Protein AF-A0A6C1E166-F1 (afdb_monomer)

Organism: Saccharomyces pastorianus (NCBI:txid27292)

Mean predicted aligned error: 16.51 Å

Solvent-accessible surface area (backbone atoms only — not comparable to full-atom values): 22151 Å² total; per-residue (Å²): 142,79,85,88,79,88,78,87,80,82,79,77,56,64,44,65,47,78,54,89,97,43,74,30,68,56,82,53,66,67,38,24,44,28,39,48,62,16,67,71,52,78,63,87,50,76,66,45,42,53,54,25,44,56,28,36,48,52,19,44,57,50,47,54,52,49,48,70,71,56,73,77,55,92,75,79,73,97,82,53,94,54,52,68,59,34,52,51,51,50,51,40,50,49,51,46,52,45,40,53,48,50,42,52,47,42,52,52,51,45,52,52,52,48,58,47,59,74,70,54,92,64,57,69,70,59,52,51,53,52,48,54,55,47,50,53,40,44,53,51,42,42,48,43,51,50,59,49,45,70,33,83,81,37,63,79,33,66,68,59,44,52,52,50,50,51,46,42,50,48,50,53,43,45,48,43,57,70,42,52,22,51,53,30,45,75,70,72,38,35,71,62,20,37,51,47,25,56,53,41,48,51,55,50,51,53,55,54,71,72,47,92,71,77,88,74,72,89,53,59,68,90,79,45,42,70,67,56,53,53,51,47,53,52,47,35,54,52,49,34,52,51,37,53,53,49,46,54,50,50,50,61,63,64,68,59,71,72,51,97,76,57,74,27,46,60,67,30,58,83,67,77,67,79,53,82,86,53,76,37,90,92,32,47,62,78,92,58,96,75,89,69,93,71,80,76,77,80,86,76,76,72,66,67,62,81,68,66,73,76,84,71,79,78,78,77,87,81,89,84,84,83,90,85,85,86,82,87,88,87,88,78,90,84,90,84,89,81,92,85,91,86,90,85,88,82,90,85,82,86,91,89,79,91,74,134

Structure (mmCIF, N/CA/C/O backbone):
data_AF-A0A6C1E166-F1
#
_entry.id   AF-A0A6C1E166-F1
#
loop_
_atom_site.group_PDB
_atom_site.id
_atom_site.type_symbol
_atom_site.label_atom_id
_atom_site.label_alt_id
_atom_site.label_comp_id
_atom_site.label_asym_id
_atom_site.label_entity_id
_atom_site.label_seq_id
_atom_site.pdbx_PDB_ins_code
_atom_site.Cartn_x
_atom_site.Cartn_y
_atom_site.Cartn_z
_atom_site.occupancy
_atom_site.B_iso_or_equiv
_atom_site.auth_seq_id
_atom_site.auth_comp_id
_atom_site.auth_asym_id
_atom_site.auth_atom_id
_atom_site.pdbx_PDB_model_num
ATOM 1 N N . MET A 1 1 ? 47.953 27.233 -5.732 1.00 38.53 1 MET A N 1
ATOM 2 C CA . MET A 1 1 ? 47.746 27.670 -7.131 1.00 38.53 1 MET A CA 1
ATOM 3 C C . MET A 1 1 ? 48.398 26.675 -8.081 1.00 38.53 1 MET A C 1
ATOM 5 O O . MET A 1 1 ? 49.606 26.720 -8.259 1.00 38.53 1 MET A O 1
ATOM 9 N N . LYS A 1 2 ? 47.616 25.771 -8.674 1.00 27.42 2 LYS A N 1
ATOM 10 C CA . LYS A 1 2 ? 47.948 25.085 -9.930 1.00 27.42 2 LYS A CA 1
ATOM 11 C C . LYS A 1 2 ? 46.623 24.770 -10.629 1.00 27.42 2 LYS A C 1
ATOM 13 O O . LYS A 1 2 ? 45.646 24.440 -9.968 1.00 27.42 2 LYS A O 1
ATOM 18 N N . LYS A 1 3 ? 46.599 25.080 -11.921 1.00 26.50 3 LYS A N 1
ATOM 19 C CA . LYS A 1 3 ? 45.432 25.383 -12.753 1.00 26.50 3 LYS A CA 1
ATOM 20 C C . LYS A 1 3 ? 44.482 24.191 -12.903 1.00 26.50 3 LYS A C 1
ATOM 22 O O . LYS A 1 3 ? 44.919 23.099 -13.244 1.00 26.50 3 LYS A O 1
ATOM 27 N N . ILE A 1 4 ? 43.193 24.460 -12.706 1.00 33.41 4 ILE A N 1
ATOM 28 C CA . ILE A 1 4 ? 42.088 23.666 -13.242 1.00 33.41 4 ILE A CA 1
ATOM 29 C C . ILE A 1 4 ? 41.954 24.080 -14.706 1.00 33.41 4 ILE A C 1
ATOM 31 O O . ILE A 1 4 ? 41.722 25.253 -14.995 1.00 33.41 4 ILE A O 1
ATOM 35 N N . THR A 1 5 ? 42.131 23.124 -15.609 1.00 28.27 5 THR A N 1
ATOM 36 C CA . THR A 1 5 ? 41.775 23.268 -17.021 1.00 28.27 5 THR A CA 1
ATOM 37 C C . THR A 1 5 ? 40.701 22.229 -17.282 1.00 28.27 5 THR A C 1
ATOM 39 O O . THR A 1 5 ? 40.968 21.034 -17.317 1.00 28.27 5 THR A O 1
ATOM 42 N N . THR A 1 6 ? 39.469 22.711 -17.362 1.00 37.19 6 THR A N 1
ATOM 43 C CA . THR A 1 6 ? 38.297 22.027 -17.904 1.00 37.19 6 THR A CA 1
ATOM 44 C C . THR A 1 6 ? 38.502 21.752 -19.386 1.00 37.19 6 THR A C 1
ATOM 46 O O . THR A 1 6 ? 38.810 22.698 -20.110 1.00 37.19 6 THR A O 1
ATOM 49 N N . SER A 1 7 ? 38.275 20.521 -19.848 1.00 28.59 7 SER A N 1
ATOM 50 C CA . SER A 1 7 ? 37.896 20.207 -21.237 1.00 28.59 7 SER A CA 1
ATOM 51 C C . SER A 1 7 ? 37.336 18.779 -21.314 1.00 28.59 7 SER A C 1
ATOM 53 O O . SER A 1 7 ? 38.094 17.821 -21.243 1.00 28.59 7 SER A O 1
ATOM 55 N N . THR A 1 8 ? 36.004 18.699 -21.415 1.00 33.84 8 THR A N 1
ATOM 56 C CA . THR A 1 8 ? 35.227 17.742 -22.234 1.00 33.84 8 THR A CA 1
ATOM 57 C C . THR A 1 8 ? 35.686 16.281 -22.271 1.00 33.84 8 THR A C 1
ATOM 59 O O . THR A 1 8 ? 36.444 15.886 -23.151 1.00 33.84 8 THR A O 1
ATOM 62 N N . GLU A 1 9 ? 35.122 15.460 -21.381 1.00 35.41 9 GLU A N 1
ATOM 63 C CA . GLU A 1 9 ? 34.958 14.025 -21.628 1.00 35.41 9 GLU A CA 1
ATOM 64 C C . GLU A 1 9 ? 33.555 13.787 -22.198 1.00 35.41 9 GLU A C 1
ATOM 66 O O . GLU A 1 9 ? 32.548 14.001 -21.518 1.00 35.41 9 GLU A O 1
ATOM 71 N N . ASP A 1 10 ? 33.506 13.372 -23.463 1.00 37.81 10 ASP A N 1
ATOM 72 C CA . ASP A 1 10 ? 32.325 12.794 -24.097 1.00 37.81 10 ASP A CA 1
ATOM 73 C C . ASP A 1 10 ? 31.895 11.552 -23.305 1.00 37.81 10 ASP A C 1
ATOM 75 O O . ASP A 1 10 ? 32.577 10.522 -23.298 1.00 37.81 10 ASP A O 1
ATOM 79 N N . GLN A 1 11 ? 30.757 11.649 -22.618 1.00 42.06 11 GLN A N 1
ATOM 80 C CA . GLN A 1 11 ? 30.095 10.502 -22.004 1.00 42.06 11 GLN A CA 1
ATOM 81 C C . GLN A 1 11 ? 29.678 9.547 -23.129 1.00 42.06 11 GLN A C 1
ATOM 83 O O . GLN A 1 11 ? 28.786 9.848 -23.922 1.00 42.06 11 GLN A O 1
ATOM 88 N N . LYS A 1 12 ? 30.382 8.417 -23.253 1.00 45.66 12 LYS A N 1
ATOM 89 C CA . LYS A 1 12 ? 30.034 7.354 -24.199 1.00 45.66 12 LYS A CA 1
ATOM 90 C C . LYS A 1 12 ? 28.674 6.779 -23.816 1.00 45.66 12 LYS A C 1
ATOM 92 O O . LYS A 1 12 ? 28.592 5.986 -22.881 1.00 45.66 12 LYS A O 1
ATOM 97 N N . ALA A 1 13 ? 27.655 7.131 -24.595 1.00 56.34 13 ALA A N 1
ATOM 98 C CA . ALA A 1 13 ? 26.325 6.559 -24.475 1.00 56.34 13 ALA A CA 1
ATOM 99 C C . ALA A 1 13 ? 26.384 5.027 -24.495 1.00 56.34 13 ALA A C 1
ATOM 101 O O . ALA A 1 13 ? 27.046 4.415 -25.343 1.00 56.34 13 ALA A O 1
ATOM 102 N N . THR A 1 14 ? 25.711 4.403 -23.526 1.00 62.00 14 THR A N 1
ATOM 103 C CA . THR A 1 14 ? 25.697 2.944 -23.397 1.00 62.00 14 THR A CA 1
ATOM 104 C C . THR A 1 14 ? 24.934 2.358 -24.581 1.00 62.00 14 THR A C 1
ATOM 106 O O . THR A 1 14 ? 23.723 2.509 -24.696 1.00 62.00 14 THR A O 1
ATOM 109 N N . THR A 1 15 ? 25.659 1.699 -25.480 1.00 73.94 15 THR A N 1
ATOM 110 C CA . THR A 1 15 ? 25.115 1.125 -26.720 1.00 73.94 15 THR A CA 1
ATOM 111 C C . THR A 1 15 ? 24.563 -0.281 -26.535 1.00 73.94 15 THR A C 1
ATOM 113 O O . THR A 1 15 ? 23.876 -0.764 -27.422 1.00 73.94 15 THR A O 1
ATOM 116 N N . ASN A 1 16 ? 24.815 -0.936 -25.399 1.00 80.75 16 ASN A N 1
ATOM 117 C CA . ASN A 1 16 ? 24.315 -2.279 -25.108 1.00 80.75 16 ASN A CA 1
ATOM 118 C C . ASN A 1 16 ? 23.440 -2.253 -23.854 1.00 80.75 16 ASN A C 1
ATOM 120 O O . ASN A 1 16 ? 23.899 -1.848 -22.787 1.00 80.75 16 ASN A O 1
ATOM 124 N N . ILE A 1 17 ? 22.204 -2.723 -23.972 1.00 84.25 17 ILE A N 1
ATOM 125 C CA . ILE A 1 17 ? 21.295 -2.928 -22.849 1.00 84.25 17 ILE A CA 1
ATOM 126 C C . ILE A 1 17 ? 21.241 -4.409 -22.490 1.00 84.25 17 ILE A C 1
ATOM 128 O O . ILE A 1 17 ? 21.263 -5.283 -23.358 1.00 84.25 17 ILE A O 1
ATOM 132 N N . ASN A 1 18 ? 21.142 -4.676 -21.195 1.00 82.25 18 ASN A N 1
ATOM 133 C CA . ASN A 1 18 ? 20.811 -5.990 -20.674 1.00 82.25 18 ASN A CA 1
ATOM 134 C C . ASN A 1 18 ? 19.392 -5.920 -20.096 1.00 82.25 18 ASN A C 1
ATOM 136 O O . ASN A 1 18 ? 19.110 -5.109 -19.208 1.00 82.25 18 ASN A O 1
ATOM 140 N N . TRP A 1 19 ? 18.496 -6.737 -20.641 1.00 82.00 19 TRP A N 1
ATOM 141 C CA . TRP A 1 19 ? 17.116 -6.872 -20.204 1.00 82.00 19 TRP A CA 1
ATOM 142 C C . TRP A 1 19 ? 16.842 -8.336 -19.870 1.00 82.00 19 TRP A C 1
ATOM 144 O O . TRP A 1 19 ? 16.586 -9.149 -20.756 1.00 82.00 19 TRP A O 1
ATOM 154 N N . ARG A 1 20 ? 16.891 -8.673 -18.575 1.00 80.31 20 ARG A N 1
ATOM 155 C CA . ARG A 1 20 ? 16.744 -10.056 -18.086 1.00 80.31 20 ARG A CA 1
ATOM 156 C C . ARG A 1 20 ? 17.774 -10.972 -18.769 1.00 80.31 20 ARG A C 1
ATOM 158 O O . ARG A 1 20 ? 18.971 -10.736 -18.646 1.00 80.31 20 ARG A O 1
ATOM 165 N N . SER A 1 21 ? 17.324 -11.996 -19.490 1.00 78.44 21 SER A N 1
ATOM 166 C CA . SER A 1 21 ? 18.188 -12.933 -20.219 1.00 78.44 21 SER A CA 1
ATOM 167 C C . SER A 1 21 ? 18.583 -12.441 -21.616 1.00 78.44 21 SER A C 1
ATOM 169 O O . SER A 1 21 ? 19.307 -13.139 -22.322 1.00 78.44 21 SER A O 1
ATOM 171 N N . PHE A 1 22 ? 18.121 -11.257 -22.026 1.00 81.25 22 PHE A N 1
ATOM 172 C CA . PHE A 1 22 ? 18.337 -10.714 -23.362 1.00 81.25 22 PHE A CA 1
ATOM 173 C C . PHE A 1 22 ? 19.361 -9.581 -23.347 1.00 81.25 22 PHE A C 1
ATOM 175 O O . PHE A 1 22 ? 19.367 -8.725 -22.461 1.00 81.25 22 PHE A O 1
ATOM 182 N N . ASN A 1 23 ? 20.210 -9.550 -24.372 1.00 82.56 23 ASN A N 1
ATOM 183 C CA . ASN A 1 23 ? 21.101 -8.430 -24.644 1.00 82.56 23 ASN A CA 1
ATOM 184 C C . ASN A 1 23 ? 20.662 -7.786 -25.952 1.00 82.56 23 ASN A C 1
ATOM 186 O O . ASN A 1 23 ? 20.463 -8.491 -26.939 1.00 82.56 23 ASN A O 1
ATOM 190 N N . ALA A 1 24 ? 20.536 -6.465 -25.958 1.00 83.94 24 ALA A N 1
ATOM 191 C CA . ALA A 1 24 ? 20.184 -5.723 -27.156 1.00 83.94 24 ALA A CA 1
ATOM 192 C C . ALA A 1 24 ? 21.132 -4.544 -27.361 1.00 83.94 24 ALA A C 1
ATOM 194 O O . ALA A 1 24 ? 21.612 -3.930 -26.407 1.00 83.94 24 ALA A O 1
ATOM 195 N N . LYS A 1 25 ? 21.423 -4.240 -28.622 1.00 84.62 25 LYS A N 1
ATOM 196 C CA . LYS A 1 25 ? 22.297 -3.144 -29.022 1.00 84.62 25 LYS A CA 1
ATOM 197 C C . LYS A 1 25 ? 21.457 -2.001 -29.571 1.00 84.62 25 LYS A C 1
ATOM 199 O O . LYS A 1 25 ? 20.736 -2.168 -30.551 1.00 84.62 25 LYS A O 1
ATOM 204 N N . ILE A 1 26 ? 21.575 -0.835 -28.950 1.00 82.06 26 ILE A N 1
ATOM 205 C CA . ILE A 1 26 ? 20.943 0.395 -29.412 1.00 82.06 26 ILE A CA 1
ATOM 206 C C . ILE A 1 26 ? 21.733 0.912 -30.615 1.00 82.06 26 ILE A C 1
ATOM 208 O O . ILE A 1 26 ? 22.932 1.185 -30.513 1.00 82.06 26 ILE A O 1
ATOM 212 N N . ILE A 1 27 ? 21.050 1.018 -31.753 1.00 78.62 27 ILE A N 1
ATOM 213 C CA . ILE A 1 27 ? 21.625 1.493 -33.017 1.00 78.62 27 ILE A CA 1
ATOM 214 C C . ILE A 1 27 ? 21.568 3.027 -33.082 1.00 78.62 27 ILE A C 1
ATOM 216 O O . ILE A 1 27 ? 22.541 3.659 -33.489 1.00 78.62 27 ILE A O 1
ATOM 220 N N . ASP A 1 28 ? 20.464 3.632 -32.630 1.00 82.75 28 ASP A N 1
ATOM 221 C CA . ASP A 1 28 ? 20.285 5.087 -32.627 1.00 82.75 28 ASP A CA 1
ATOM 222 C C . ASP A 1 28 ? 21.009 5.753 -31.438 1.00 82.75 28 ASP A C 1
ATOM 224 O O . ASP A 1 28 ? 20.703 5.517 -30.263 1.00 82.75 28 ASP A O 1
ATOM 228 N N . ALA A 1 29 ? 21.963 6.634 -31.749 1.00 83.81 29 ALA A N 1
ATOM 229 C CA . ALA A 1 29 ? 22.728 7.393 -30.764 1.00 83.81 29 ALA A CA 1
ATOM 230 C C . ALA A 1 29 ? 21.852 8.345 -29.928 1.00 83.81 29 ALA A C 1
ATOM 232 O O . ALA A 1 29 ? 22.144 8.559 -28.750 1.00 83.81 29 ALA A O 1
ATOM 233 N N . GLU A 1 30 ? 20.768 8.887 -30.495 1.00 85.56 30 GLU A N 1
ATOM 234 C CA . GLU A 1 30 ? 19.850 9.777 -29.771 1.00 85.56 30 GLU A CA 1
ATOM 235 C C . GLU A 1 30 ? 19.034 9.003 -28.727 1.00 85.56 30 GLU A C 1
ATOM 237 O O . GLU A 1 30 ? 18.867 9.471 -27.597 1.00 85.56 30 GLU A O 1
ATOM 242 N N . VAL A 1 31 ? 18.590 7.784 -29.063 1.00 86.75 31 VAL A N 1
ATOM 243 C CA . VAL A 1 31 ? 17.904 6.883 -28.119 1.00 86.75 31 VAL A CA 1
ATOM 244 C C . VAL A 1 31 ? 18.836 6.532 -26.962 1.00 86.75 31 VAL A C 1
ATOM 246 O O . VAL A 1 31 ? 18.443 6.655 -25.800 1.00 86.75 31 VAL A O 1
ATOM 249 N N . ALA A 1 32 ? 20.089 6.170 -27.260 1.00 87.50 32 ALA A N 1
ATOM 250 C CA . ALA A 1 32 ? 21.087 5.861 -26.238 1.00 87.50 32 ALA A CA 1
ATOM 251 C C . ALA A 1 32 ? 21.355 7.068 -25.317 1.00 87.50 32 ALA A C 1
ATOM 253 O O . ALA A 1 32 ? 21.412 6.917 -24.095 1.00 87.50 32 ALA A O 1
ATOM 254 N N . GLN A 1 33 ? 21.445 8.276 -25.884 1.00 88.88 33 GLN A N 1
ATOM 255 C CA . GLN A 1 33 ? 21.668 9.506 -25.125 1.00 88.88 33 GLN A CA 1
ATOM 256 C C . GLN A 1 33 ? 20.487 9.846 -24.201 1.00 88.88 33 GLN A C 1
ATOM 258 O O . GLN A 1 33 ? 20.691 10.149 -23.022 1.00 88.88 33 GLN A O 1
ATOM 263 N N . PHE A 1 34 ? 19.245 9.819 -24.702 1.00 90.25 34 PHE A N 1
ATOM 264 C CA . PHE A 1 34 ? 18.071 10.116 -23.873 1.00 90.25 34 PHE A CA 1
ATOM 265 C C . PHE A 1 34 ? 17.861 9.071 -22.777 1.00 90.25 34 PHE A C 1
ATOM 267 O O . PHE A 1 34 ? 17.507 9.433 -21.650 1.00 90.25 34 PHE A O 1
ATOM 274 N N . LEU A 1 35 ? 18.133 7.800 -23.081 1.00 89.06 35 LEU A N 1
ATOM 275 C CA . LEU A 1 35 ? 18.054 6.712 -22.118 1.00 89.06 35 LEU A CA 1
ATOM 276 C C . LEU A 1 35 ? 19.076 6.891 -20.988 1.00 89.06 35 LEU A C 1
ATOM 278 O O . LEU A 1 35 ? 18.696 6.861 -19.821 1.00 89.06 35 LEU A O 1
ATOM 282 N N . GLU A 1 36 ? 20.342 7.169 -21.300 1.00 89.00 36 GLU A N 1
ATOM 283 C CA . GLU A 1 36 ? 21.378 7.411 -20.287 1.00 89.00 36 GLU A CA 1
ATOM 284 C C . GLU A 1 36 ? 21.072 8.650 -19.427 1.00 89.00 36 GLU A C 1
ATOM 286 O O . GLU A 1 36 ? 21.161 8.609 -18.194 1.00 89.00 36 GLU A O 1
ATOM 291 N N . GLN A 1 37 ? 20.623 9.744 -20.052 1.00 89.75 37 GLN A N 1
ATOM 292 C CA . GLN A 1 37 ? 20.187 10.944 -19.329 1.00 89.75 37 GLN A CA 1
ATOM 293 C C . GLN A 1 37 ? 19.007 10.660 -18.392 1.00 89.75 37 GLN A C 1
ATOM 295 O O . GLN A 1 37 ? 18.926 11.246 -17.316 1.00 89.75 37 GLN A O 1
ATOM 300 N N . GLY A 1 38 ? 18.080 9.782 -18.780 1.00 87.75 38 GLY A N 1
ATOM 301 C CA . GLY A 1 38 ? 16.973 9.367 -17.921 1.00 87.75 38 GLY A CA 1
ATOM 302 C C . GLY A 1 38 ? 17.432 8.471 -16.768 1.00 87.75 38 GLY A C 1
ATOM 303 O O . GLY A 1 38 ? 17.059 8.696 -15.616 1.00 87.75 38 GLY A O 1
ATOM 304 N N . LEU A 1 39 ? 18.260 7.467 -17.060 1.00 88.31 39 LEU A N 1
ATOM 305 C CA . LEU A 1 39 ? 18.701 6.467 -16.086 1.00 88.31 39 LEU A CA 1
ATOM 306 C C . LEU A 1 39 ? 19.649 7.036 -15.023 1.00 88.31 39 LEU A C 1
ATOM 308 O O . LEU A 1 39 ? 19.555 6.625 -13.865 1.00 88.31 39 LEU A O 1
ATOM 312 N N . SER A 1 40 ? 20.489 8.008 -15.392 1.00 89.31 40 SER A N 1
ATOM 313 C CA . SER A 1 40 ? 21.405 8.712 -14.479 1.00 89.31 40 SER A CA 1
ATOM 314 C C . SER A 1 40 ? 20.693 9.571 -13.427 1.00 89.31 40 SER A C 1
ATOM 316 O O . SER A 1 40 ? 21.251 9.857 -12.365 1.00 89.31 40 SER A O 1
ATOM 318 N N . ILE A 1 41 ? 19.439 9.964 -13.671 1.00 88.75 41 ILE A N 1
ATOM 319 C CA . ILE A 1 41 ? 18.629 10.677 -12.683 1.00 88.75 41 ILE A CA 1
ATOM 320 C C . ILE A 1 41 ? 18.110 9.661 -11.667 1.00 88.75 41 ILE A C 1
ATOM 322 O O . ILE A 1 41 ? 17.158 8.936 -11.945 1.00 88.75 41 ILE A O 1
ATOM 326 N N . HIS A 1 42 ? 18.679 9.631 -10.464 1.00 85.62 42 HIS A N 1
ATOM 327 C CA . HIS A 1 42 ? 18.149 8.852 -9.340 1.00 85.62 42 HIS A CA 1
ATOM 328 C C . HIS A 1 42 ? 17.142 9.696 -8.544 1.00 85.62 42 HIS A C 1
ATOM 330 O O . HIS A 1 42 ? 17.554 10.590 -7.797 1.00 85.62 42 HIS A O 1
ATOM 336 N N . PRO A 1 43 ? 15.821 9.482 -8.705 1.00 83.69 43 PRO A N 1
ATOM 337 C CA . PRO A 1 43 ? 14.837 10.397 -8.151 1.00 83.69 43 PRO A CA 1
ATOM 338 C C . PRO A 1 43 ? 14.705 10.223 -6.637 1.00 83.69 43 PRO A C 1
ATOM 340 O O . PRO A 1 43 ? 14.482 9.127 -6.134 1.00 83.69 43 PRO A O 1
ATOM 343 N N . THR A 1 44 ? 14.792 11.336 -5.920 1.00 82.12 44 THR A N 1
ATOM 344 C CA . THR A 1 44 ? 14.453 11.464 -4.491 1.00 82.12 44 THR A CA 1
ATOM 345 C C . THR A 1 44 ? 13.318 12.467 -4.270 1.00 82.12 44 THR A C 1
ATOM 347 O O . THR A 1 44 ? 12.644 12.443 -3.243 1.00 82.12 44 THR A O 1
ATOM 350 N N . GLN A 1 45 ? 13.083 13.347 -5.250 1.00 85.94 45 GLN A N 1
ATOM 351 C CA . GLN A 1 45 ? 12.037 14.366 -5.250 1.00 85.94 45 GLN A CA 1
ATOM 352 C C . GLN A 1 45 ? 11.060 14.169 -6.416 1.00 85.94 45 GLN A C 1
ATOM 354 O O . GLN A 1 45 ? 11.420 13.671 -7.482 1.00 85.94 45 GLN A O 1
ATOM 359 N N . ILE A 1 46 ? 9.825 14.653 -6.249 1.00 86.31 46 ILE A N 1
ATOM 360 C CA . ILE A 1 46 ? 8.746 14.561 -7.256 1.00 86.31 46 ILE A CA 1
ATOM 361 C C . ILE A 1 46 ? 9.143 15.212 -8.597 1.00 86.31 46 ILE A C 1
ATOM 363 O O . ILE A 1 46 ? 8.805 14.710 -9.671 1.00 86.31 46 ILE A O 1
ATOM 367 N N . THR A 1 47 ? 9.904 16.306 -8.555 1.00 89.69 47 THR A N 1
ATOM 368 C CA . THR A 1 47 ? 10.413 17.001 -9.749 1.00 89.69 47 THR A CA 1
ATOM 369 C C . THR A 1 47 ? 11.373 16.129 -10.558 1.00 89.69 47 THR A C 1
ATOM 371 O O . THR A 1 47 ? 11.272 16.080 -11.782 1.00 89.69 47 THR A O 1
ATOM 374 N N . GLN A 1 48 ? 12.244 15.379 -9.883 1.00 90.75 48 GLN A N 1
ATOM 375 C CA . GLN A 1 48 ? 13.218 14.487 -10.516 1.00 90.75 48 GLN A CA 1
ATOM 376 C C . GLN A 1 48 ? 12.537 13.296 -11.198 1.00 90.75 48 GLN A C 1
ATOM 378 O O . GLN A 1 48 ? 12.958 12.896 -12.280 1.00 90.75 48 GLN A O 1
ATOM 383 N N . TYR A 1 49 ? 11.439 12.779 -10.630 1.00 91.62 49 TYR A N 1
ATOM 384 C CA . TYR A 1 49 ? 10.617 11.766 -11.303 1.00 91.62 49 TYR A CA 1
ATOM 385 C C . TYR A 1 49 ? 10.057 12.287 -12.629 1.00 91.62 49 TYR A C 1
ATOM 387 O O . TYR A 1 49 ? 10.098 11.584 -13.632 1.00 91.62 49 TYR A O 1
ATOM 395 N N . THR A 1 50 ? 9.579 13.533 -12.651 1.00 92.00 50 THR A N 1
ATOM 396 C CA . THR A 1 50 ? 9.028 14.157 -13.867 1.00 92.00 50 THR A CA 1
ATOM 397 C C . THR A 1 50 ? 10.109 14.360 -14.930 1.00 92.00 50 THR A C 1
ATOM 399 O O . THR A 1 50 ? 9.887 14.075 -16.103 1.00 92.00 50 THR A O 1
ATOM 402 N N . GLN A 1 51 ? 11.302 14.801 -14.522 1.00 92.62 51 GLN A N 1
ATOM 403 C CA . GLN A 1 51 ? 12.447 14.954 -15.422 1.00 92.62 51 GLN A CA 1
ATOM 404 C C . GLN A 1 51 ? 12.893 13.611 -16.012 1.00 92.62 51 GLN A C 1
ATOM 406 O O . GLN A 1 51 ? 13.086 13.519 -17.222 1.00 92.62 51 GLN A O 1
ATOM 411 N N . ARG A 1 52 ? 13.004 12.568 -15.178 1.00 93.69 52 ARG A N 1
ATOM 412 C CA . ARG A 1 52 ? 13.347 11.210 -15.618 1.00 93.69 52 ARG A CA 1
ATOM 413 C C . ARG A 1 52 ? 12.316 10.657 -16.597 1.00 93.69 52 ARG A C 1
ATOM 415 O O . ARG A 1 52 ? 12.705 10.187 -17.659 1.00 93.69 52 ARG A O 1
ATOM 422 N N . LEU A 1 53 ? 11.024 10.762 -16.276 1.00 93.69 53 LEU A N 1
ATOM 423 C CA . LEU A 1 53 ? 9.945 10.320 -17.166 1.00 93.69 53 LEU A CA 1
ATOM 424 C C . LEU A 1 53 ? 10.009 11.034 -18.516 1.00 93.69 53 LEU A C 1
ATOM 426 O O . LEU A 1 53 ? 10.059 10.363 -19.534 1.00 93.69 53 LEU A O 1
ATOM 430 N N . SER A 1 54 ? 10.154 12.361 -18.529 1.00 94.25 54 SER A N 1
ATOM 431 C CA . SER A 1 54 ? 10.240 13.124 -19.780 1.00 94.25 54 SER A CA 1
ATOM 432 C C . SER A 1 54 ? 11.422 12.709 -20.666 1.00 94.25 54 SER A C 1
ATOM 434 O O . SER A 1 54 ? 11.322 12.747 -21.890 1.00 94.25 54 SER A O 1
ATOM 436 N N . LYS A 1 55 ? 12.561 12.324 -20.075 1.00 93.25 55 LYS A N 1
ATOM 437 C CA . LYS A 1 55 ? 13.721 11.825 -20.833 1.00 93.25 55 LYS A CA 1
ATOM 438 C C . LYS A 1 55 ? 13.479 10.425 -21.394 1.00 93.25 55 LYS A C 1
ATOM 440 O O . LYS A 1 55 ? 13.817 10.182 -22.546 1.00 93.25 55 LYS A O 1
ATOM 445 N N . LEU A 1 56 ? 12.862 9.541 -20.612 1.00 93.00 56 LEU A N 1
ATOM 446 C CA . LEU A 1 56 ? 12.526 8.185 -21.049 1.00 93.00 56 LEU A CA 1
ATOM 447 C C . LEU A 1 56 ? 11.407 8.171 -22.102 1.00 93.00 56 LEU A C 1
ATOM 449 O O . LEU A 1 56 ? 11.492 7.398 -23.046 1.00 93.00 56 LEU A O 1
ATOM 453 N N . GLU A 1 57 ? 10.409 9.048 -21.988 1.00 94.19 57 GLU A N 1
ATOM 454 C CA . GLU A 1 57 ? 9.351 9.237 -22.993 1.00 94.19 57 GLU A CA 1
ATOM 455 C C . GLU A 1 57 ? 9.942 9.707 -24.326 1.00 94.19 57 GLU A C 1
ATOM 457 O O . GLU A 1 57 ? 9.646 9.129 -25.360 1.00 94.19 57 GLU A O 1
ATOM 462 N N . LYS A 1 58 ? 10.887 10.658 -24.312 1.00 93.88 58 LYS A N 1
ATOM 463 C CA . LYS A 1 58 ? 11.607 11.062 -25.535 1.00 93.88 58 LYS A CA 1
ATOM 464 C C . LYS A 1 58 ? 12.405 9.920 -26.163 1.00 93.88 58 LYS A C 1
ATOM 466 O O . LYS A 1 58 ? 12.471 9.834 -27.385 1.00 93.88 58 LYS A O 1
ATOM 471 N N . ALA A 1 59 ? 13.021 9.067 -25.342 1.00 92.12 59 ALA A N 1
ATOM 472 C CA . ALA A 1 59 ? 13.707 7.875 -25.833 1.00 92.12 59 ALA A CA 1
ATOM 473 C C . ALA A 1 59 ? 12.716 6.879 -26.459 1.00 92.12 59 ALA A C 1
ATOM 475 O O . ALA A 1 59 ? 13.020 6.302 -27.500 1.00 92.12 59 ALA A O 1
ATOM 476 N N . LEU A 1 60 ? 11.535 6.711 -25.852 1.00 93.38 60 LEU A N 1
ATOM 477 C CA . LEU A 1 60 ? 10.466 5.855 -26.361 1.00 93.38 60 LEU A CA 1
ATOM 478 C C . LEU A 1 60 ? 9.937 6.361 -27.704 1.00 93.38 60 LEU A C 1
ATOM 480 O O . LEU A 1 60 ? 9.980 5.613 -28.672 1.00 93.38 60 LEU A O 1
ATOM 484 N N . ASP A 1 61 ? 9.522 7.627 -27.775 1.00 93.19 61 ASP A N 1
ATOM 485 C CA . ASP A 1 61 ? 8.972 8.242 -28.989 1.00 93.19 61 ASP A CA 1
ATOM 486 C C . ASP A 1 61 ? 9.972 8.156 -30.150 1.00 93.19 61 ASP A C 1
ATOM 488 O O . ASP A 1 61 ? 9.611 7.860 -31.289 1.00 93.19 61 ASP A O 1
ATOM 492 N N . ARG A 1 62 ? 11.260 8.387 -29.858 1.00 91.44 62 ARG A N 1
ATOM 493 C CA . ARG A 1 62 ? 12.324 8.295 -30.857 1.00 91.44 62 ARG A CA 1
ATOM 494 C C . ARG A 1 62 ? 12.542 6.861 -31.337 1.00 91.44 62 ARG A C 1
ATOM 496 O O . ARG A 1 62 ? 12.720 6.660 -32.535 1.00 91.44 62 ARG A O 1
ATOM 503 N N . HIS A 1 63 ? 12.524 5.883 -30.433 1.00 90.06 63 HIS A N 1
ATOM 504 C CA . HIS A 1 63 ? 12.690 4.471 -30.786 1.00 90.06 63 HIS A CA 1
ATOM 505 C C . HIS A 1 63 ? 11.475 3.922 -31.545 1.00 90.06 63 HIS A C 1
ATOM 507 O O . HIS A 1 63 ? 11.643 3.205 -32.523 1.00 90.06 63 HIS A O 1
ATOM 513 N N . GLU A 1 64 ? 10.254 4.310 -31.168 1.00 90.50 64 GLU A N 1
ATOM 514 C CA . GLU A 1 64 ? 9.035 3.967 -31.916 1.00 90.50 64 GLU A CA 1
ATOM 515 C C . GLU A 1 64 ? 9.048 4.590 -33.320 1.00 90.50 64 GLU A C 1
ATOM 517 O O . GLU A 1 64 ? 8.721 3.914 -34.294 1.00 90.50 64 GLU A O 1
ATOM 522 N N . PHE A 1 65 ? 9.516 5.836 -33.455 1.00 88.88 65 PHE A N 1
ATOM 523 C CA . PHE A 1 65 ? 9.738 6.467 -34.759 1.00 88.88 65 PHE A CA 1
ATOM 524 C C . PHE A 1 65 ? 10.827 5.761 -35.580 1.00 88.88 65 PHE A C 1
ATOM 526 O O . PHE A 1 65 ? 10.700 5.637 -36.797 1.00 88.88 65 PHE A O 1
ATOM 533 N N . PHE A 1 66 ? 11.899 5.294 -34.935 1.00 85.56 66 PHE A N 1
ATOM 534 C CA . PHE A 1 66 ? 12.948 4.524 -35.599 1.00 85.56 66 PHE A CA 1
ATOM 535 C C . PHE A 1 66 ? 12.395 3.211 -36.161 1.00 85.56 66 PHE A C 1
ATOM 537 O O . PHE A 1 66 ? 12.605 2.946 -37.342 1.00 85.56 66 PHE A O 1
ATOM 544 N N . ILE A 1 67 ? 11.641 2.449 -35.360 1.00 86.12 67 ILE A N 1
ATOM 545 C CA . ILE A 1 67 ? 10.987 1.204 -35.793 1.00 86.12 67 ILE A CA 1
ATOM 546 C C . ILE A 1 67 ? 10.040 1.478 -36.968 1.00 86.12 67 ILE A C 1
ATOM 548 O O . ILE A 1 67 ? 10.180 0.860 -38.015 1.00 86.12 67 ILE A O 1
ATOM 552 N N . ALA A 1 68 ? 9.149 2.467 -36.845 1.00 85.69 68 ALA A N 1
ATOM 553 C CA . ALA A 1 68 ? 8.159 2.776 -37.879 1.00 85.69 68 ALA A CA 1
ATOM 554 C C . ALA A 1 68 ? 8.770 3.155 -39.241 1.00 85.69 68 ALA A C 1
ATOM 556 O O . ALA A 1 68 ? 8.148 2.923 -40.268 1.00 85.69 68 ALA A O 1
ATOM 557 N N . ASN A 1 69 ? 9.975 3.735 -39.264 1.00 81.50 69 ASN A N 1
ATOM 558 C CA . ASN A 1 69 ? 10.646 4.116 -40.511 1.00 81.50 69 ASN A CA 1
ATOM 559 C C . ASN A 1 69 ? 11.566 3.028 -41.087 1.00 81.50 69 ASN A C 1
ATOM 561 O O . ASN A 1 69 ? 11.993 3.166 -42.231 1.00 81.50 69 ASN A O 1
ATOM 565 N N . HIS A 1 70 ? 11.923 2.006 -40.301 1.00 71.00 70 HIS A N 1
ATOM 566 C CA . HIS A 1 70 ? 12.847 0.939 -40.711 1.00 71.00 70 HIS A CA 1
ATOM 567 C C . HIS A 1 70 ? 12.164 -0.433 -40.858 1.00 71.00 70 HIS A C 1
ATOM 569 O O . HIS A 1 70 ? 12.789 -1.333 -41.405 1.00 71.00 70 HIS A O 1
ATOM 575 N N . ASP A 1 71 ? 10.905 -0.593 -40.432 1.00 61.59 71 ASP A N 1
ATOM 576 C CA . ASP A 1 71 ? 10.107 -1.813 -40.663 1.00 61.59 71 ASP A CA 1
ATOM 577 C C . ASP A 1 71 ? 9.597 -1.939 -42.120 1.00 61.59 71 ASP A C 1
ATOM 579 O O . ASP A 1 71 ? 9.222 -3.030 -42.534 1.00 61.59 71 ASP A O 1
ATOM 583 N N . ASP A 1 72 ? 9.617 -0.860 -42.919 1.00 51.75 72 ASP A N 1
ATOM 584 C CA . ASP A 1 72 ? 9.125 -0.840 -44.315 1.00 51.75 72 ASP A CA 1
ATOM 585 C C . ASP A 1 72 ? 10.215 -1.138 -45.377 1.00 51.75 72 ASP A C 1
ATOM 587 O O . ASP A 1 72 ? 9.937 -1.120 -46.579 1.00 51.75 72 ASP A O 1
ATOM 591 N N . GLN A 1 73 ? 11.469 -1.379 -44.973 1.00 51.38 73 GLN A N 1
ATOM 592 C CA . GLN A 1 73 ? 12.564 -1.724 -45.891 1.00 51.38 73 GLN A CA 1
ATOM 593 C C . GLN A 1 73 ? 12.860 -3.230 -45.841 1.00 51.38 73 GLN A C 1
ATOM 595 O O . GLN A 1 73 ? 13.808 -3.665 -45.199 1.00 51.38 73 GLN A O 1
ATOM 600 N N . ASP A 1 74 ? 12.077 -4.011 -46.594 1.00 47.94 74 ASP A N 1
ATOM 601 C CA . ASP A 1 74 ? 12.347 -5.426 -46.932 1.00 47.94 74 ASP A CA 1
ATOM 602 C C . ASP A 1 74 ? 13.616 -5.623 -47.796 1.00 47.94 74 ASP A C 1
ATOM 604 O O . ASP A 1 74 ? 13.983 -6.745 -48.141 1.00 47.94 74 ASP A O 1
ATOM 608 N N . ASP A 1 75 ? 14.320 -4.544 -48.133 1.00 54.22 75 ASP A N 1
ATOM 609 C CA . ASP A 1 75 ? 15.555 -4.573 -48.899 1.00 54.22 75 ASP A CA 1
ATOM 610 C C . ASP A 1 75 ? 16.699 -4.042 -48.027 1.00 54.22 75 ASP A C 1
ATOM 612 O O . ASP A 1 75 ? 16.835 -2.830 -47.865 1.00 54.22 75 ASP A O 1
ATOM 616 N N . ILE A 1 76 ? 17.517 -4.948 -47.474 1.00 46.81 76 ILE A N 1
ATOM 617 C CA . ILE A 1 76 ? 18.999 -4.939 -47.481 1.00 46.81 76 ILE A CA 1
ATOM 618 C C . ILE A 1 76 ? 19.535 -5.876 -46.375 1.00 46.81 76 ILE A C 1
ATOM 620 O O . ILE A 1 76 ? 19.432 -5.608 -45.182 1.00 46.81 76 ILE A O 1
ATOM 624 N N . ASP A 1 77 ? 20.191 -6.939 -46.843 1.00 46.56 77 ASP A N 1
ATOM 625 C CA . ASP A 1 77 ? 21.102 -7.869 -46.170 1.00 46.56 77 ASP A CA 1
ATOM 626 C C . ASP A 1 77 ? 20.592 -8.789 -45.041 1.00 46.56 77 ASP A C 1
ATOM 628 O O . ASP A 1 77 ? 20.319 -8.413 -43.903 1.00 46.56 77 ASP A O 1
ATOM 632 N N . GLU A 1 78 ? 20.709 -10.076 -45.367 1.00 47.00 78 GLU A N 1
ATOM 633 C CA . GLU A 1 78 ? 20.701 -11.326 -44.590 1.00 47.00 78 GLU A CA 1
ATOM 634 C C . GLU A 1 78 ? 21.619 -11.337 -43.331 1.00 47.00 78 GLU A C 1
ATOM 636 O O . GLU A 1 78 ? 21.854 -12.384 -42.738 1.00 47.00 78 GLU A O 1
ATOM 641 N N . MET A 1 79 ? 22.171 -10.195 -42.887 1.00 46.12 79 MET A N 1
ATOM 642 C CA . MET A 1 79 ? 23.126 -10.097 -41.766 1.00 46.12 79 MET A CA 1
ATOM 643 C C . MET A 1 79 ? 22.528 -9.660 -40.417 1.00 46.12 79 MET A C 1
ATOM 645 O O . MET A 1 79 ? 23.266 -9.612 -39.429 1.00 46.12 79 MET A O 1
ATOM 649 N N . VAL A 1 80 ? 21.226 -9.362 -40.314 1.00 52.97 80 VAL A N 1
ATOM 650 C CA . VAL A 1 80 ? 20.595 -9.024 -39.020 1.00 52.97 80 VAL A CA 1
ATOM 651 C C . VAL A 1 80 ? 19.265 -9.757 -38.821 1.00 52.97 80 VAL A C 1
ATOM 653 O O . VAL A 1 80 ? 18.234 -9.137 -38.576 1.00 52.97 80 VAL A O 1
ATOM 656 N N . GLU A 1 81 ? 19.297 -11.094 -38.846 1.00 50.97 81 GLU A N 1
ATOM 657 C CA . GLU A 1 81 ? 18.148 -11.969 -38.521 1.00 50.97 81 GLU A CA 1
ATOM 658 C C . GLU A 1 81 ? 17.468 -11.638 -37.168 1.00 50.97 81 GLU A C 1
ATOM 660 O O . GLU A 1 81 ? 16.319 -12.004 -36.956 1.00 50.97 81 GLU A O 1
ATOM 665 N N . ASN A 1 82 ? 18.111 -10.855 -36.288 1.00 58.34 82 ASN A N 1
ATOM 666 C CA . ASN A 1 82 ? 17.588 -10.472 -34.970 1.00 58.34 82 ASN A CA 1
ATOM 667 C C . ASN A 1 82 ? 17.299 -8.961 -34.809 1.00 58.34 82 ASN A C 1
ATOM 669 O O . ASN A 1 82 ? 17.190 -8.484 -33.680 1.00 58.34 82 ASN A O 1
ATOM 673 N N . SER A 1 83 ? 17.204 -8.169 -35.889 1.00 70.69 83 SER A N 1
ATOM 674 C CA . SER A 1 83 ? 16.986 -6.705 -35.788 1.00 70.69 83 SER A CA 1
ATOM 675 C C . SER A 1 83 ? 15.625 -6.365 -35.168 1.00 70.69 83 SER A C 1
ATOM 677 O O . SER A 1 83 ? 15.535 -5.542 -34.253 1.00 70.69 83 SER A O 1
ATOM 679 N N . SER A 1 84 ? 14.570 -7.058 -35.610 1.00 77.81 84 SER A N 1
ATOM 680 C CA . SER A 1 84 ? 13.209 -6.879 -35.089 1.00 77.81 84 SER A CA 1
ATOM 681 C C . SER A 1 84 ? 13.110 -7.298 -33.617 1.00 77.81 84 SER A C 1
ATOM 683 O O . SER A 1 84 ? 12.610 -6.539 -32.785 1.00 77.81 84 SER A O 1
ATOM 685 N N . GLU A 1 85 ? 13.686 -8.449 -33.254 1.00 81.19 85 GLU A N 1
ATOM 686 C CA . GLU A 1 85 ? 13.748 -8.909 -31.861 1.00 81.19 85 GLU A CA 1
ATOM 687 C C . GLU A 1 85 ? 14.520 -7.922 -30.975 1.00 81.19 85 GLU A C 1
ATOM 689 O O . GLU A 1 85 ? 14.046 -7.525 -29.910 1.00 81.19 85 GLU A O 1
ATOM 694 N N . ASN A 1 86 ? 15.678 -7.448 -31.443 1.00 85.06 86 ASN A N 1
ATOM 695 C CA . ASN A 1 86 ? 16.481 -6.434 -30.765 1.00 85.06 86 ASN A CA 1
ATOM 696 C C . ASN A 1 86 ? 15.680 -5.142 -30.526 1.00 85.06 86 ASN A C 1
ATOM 698 O O . ASN A 1 86 ? 15.698 -4.594 -29.421 1.00 85.06 86 ASN A O 1
ATOM 702 N N . ASN A 1 87 ? 14.920 -4.688 -31.525 1.00 85.75 87 ASN A N 1
ATOM 703 C CA . ASN A 1 87 ? 14.064 -3.508 -31.419 1.00 85.75 87 ASN A CA 1
ATOM 704 C C . ASN A 1 87 ? 12.927 -3.696 -30.408 1.00 85.75 87 ASN A C 1
ATOM 706 O O . ASN A 1 87 ? 12.659 -2.781 -29.622 1.00 85.75 87 ASN A O 1
ATOM 710 N N . GLN A 1 88 ? 12.299 -4.874 -30.376 1.00 87.56 88 GLN A N 1
ATOM 711 C CA . GLN A 1 88 ? 11.262 -5.209 -29.398 1.00 87.56 88 GLN A CA 1
ATOM 712 C C . GLN A 1 88 ? 11.820 -5.301 -27.971 1.00 87.56 88 GLN A C 1
ATOM 714 O O . GLN A 1 88 ? 11.183 -4.817 -27.033 1.00 87.56 88 GLN A O 1
ATOM 719 N N . ILE A 1 89 ? 13.030 -5.845 -27.792 1.00 87.25 89 ILE A N 1
ATOM 720 C CA . ILE A 1 89 ? 13.717 -5.893 -26.491 1.00 87.25 89 ILE A CA 1
ATOM 721 C C . ILE A 1 89 ? 14.008 -4.474 -25.985 1.00 87.25 89 ILE A C 1
ATOM 723 O O . ILE A 1 89 ? 13.730 -4.168 -24.823 1.00 87.25 89 ILE A O 1
ATOM 727 N N . ILE A 1 90 ? 14.510 -3.581 -26.847 1.00 88.56 90 ILE A N 1
ATOM 728 C CA . ILE A 1 90 ? 14.745 -2.170 -26.493 1.00 88.56 90 ILE A CA 1
ATOM 729 C C . ILE A 1 90 ? 13.429 -1.480 -26.125 1.00 88.56 90 ILE A C 1
ATOM 731 O O . ILE A 1 90 ? 13.359 -0.790 -25.105 1.00 88.56 90 ILE A O 1
ATOM 735 N N . LEU A 1 91 ? 12.366 -1.709 -26.899 1.00 90.56 91 LEU A N 1
ATOM 736 C CA . LEU A 1 91 ? 11.045 -1.146 -26.630 1.00 90.56 91 LEU A CA 1
ATOM 737 C C . LEU A 1 91 ? 10.514 -1.585 -25.257 1.00 90.56 91 LEU A C 1
ATOM 739 O O . LEU A 1 91 ? 10.063 -0.754 -24.466 1.00 90.56 91 LEU A O 1
ATOM 743 N N . ALA A 1 92 ? 10.608 -2.879 -24.949 1.00 90.81 92 ALA A N 1
ATOM 744 C CA . ALA A 1 92 ? 10.203 -3.438 -23.665 1.00 90.81 92 ALA A CA 1
ATOM 745 C C . ALA A 1 92 ? 11.030 -2.872 -22.504 1.00 90.81 92 ALA A C 1
ATOM 747 O O . ALA A 1 92 ? 10.471 -2.498 -21.472 1.00 90.81 92 ALA A O 1
ATOM 748 N N . TYR A 1 93 ? 12.344 -2.733 -22.691 1.00 91.25 93 TYR A N 1
ATOM 749 C CA . TYR A 1 93 ? 13.250 -2.157 -21.701 1.00 91.25 93 TYR A CA 1
ATOM 750 C C . TYR A 1 93 ? 12.912 -0.695 -21.377 1.00 91.25 93 TYR A C 1
ATOM 752 O O . TYR A 1 93 ? 12.853 -0.310 -20.203 1.00 91.25 93 TYR A O 1
ATOM 760 N N . ILE A 1 94 ? 12.662 0.133 -22.397 1.00 91.88 94 ILE A N 1
ATOM 761 C CA . ILE A 1 94 ? 12.285 1.540 -22.202 1.00 91.88 94 ILE A CA 1
ATOM 762 C C . ILE A 1 94 ? 10.924 1.622 -21.496 1.00 91.88 94 ILE A C 1
ATOM 764 O O . ILE A 1 94 ? 10.805 2.314 -20.479 1.00 91.88 94 ILE A O 1
ATOM 768 N N . LYS A 1 95 ? 9.923 0.859 -21.964 1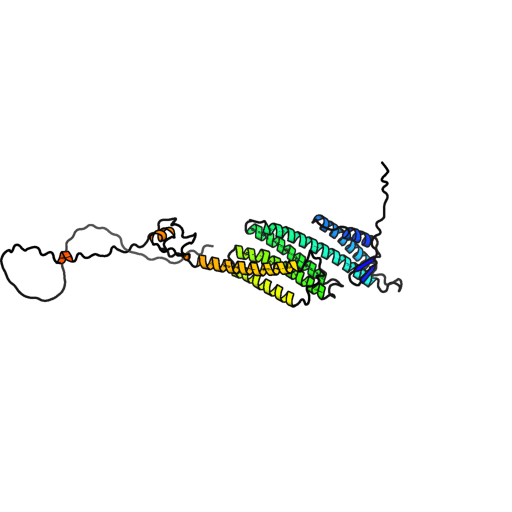.00 93.69 95 LYS A N 1
ATOM 769 C CA . LYS A 1 95 ? 8.584 0.794 -21.347 1.00 93.69 95 LYS A CA 1
ATOM 770 C C . LYS A 1 95 ? 8.651 0.356 -19.885 1.00 93.69 95 LYS A C 1
ATOM 772 O O . LYS A 1 95 ? 8.037 0.993 -19.027 1.00 93.69 95 LYS A O 1
ATOM 777 N N . TYR A 1 96 ? 9.458 -0.655 -19.573 1.00 92.50 96 TYR A N 1
ATOM 778 C CA . TYR A 1 96 ? 9.685 -1.093 -18.200 1.00 92.50 96 TYR A CA 1
ATOM 779 C C . TYR A 1 96 ? 10.247 0.028 -17.323 1.00 92.50 96 TYR A C 1
ATOM 781 O O . TYR A 1 96 ? 9.736 0.276 -16.232 1.00 92.50 96 TYR A O 1
ATOM 789 N N . ASN A 1 97 ? 11.266 0.751 -17.793 1.00 91.56 97 ASN A N 1
ATOM 790 C CA . ASN A 1 97 ? 11.869 1.840 -17.023 1.00 91.56 97 ASN A CA 1
ATOM 791 C C . ASN A 1 97 ? 10.898 3.008 -16.787 1.00 91.56 97 ASN A C 1
ATOM 793 O O . ASN A 1 97 ? 10.914 3.606 -15.704 1.00 91.56 97 ASN A O 1
ATOM 797 N N . ILE A 1 98 ? 10.031 3.318 -17.755 1.00 93.69 98 ILE A N 1
ATOM 798 C CA . ILE A 1 98 ? 8.960 4.317 -17.607 1.00 93.69 98 ILE A CA 1
ATOM 799 C C . ILE A 1 98 ? 7.960 3.874 -16.535 1.00 93.69 98 ILE A C 1
ATOM 801 O O . ILE A 1 98 ? 7.652 4.640 -15.613 1.00 93.69 98 ILE A O 1
ATOM 805 N N . LEU A 1 99 ? 7.484 2.630 -16.613 1.00 94.62 99 LEU A N 1
ATOM 806 C CA . LEU A 1 99 ? 6.518 2.086 -15.659 1.00 94.62 99 LEU A CA 1
ATOM 807 C C . LEU A 1 99 ? 7.112 1.979 -14.251 1.00 94.62 99 LEU A C 1
ATOM 809 O O . LEU A 1 99 ? 6.485 2.419 -13.289 1.00 94.62 99 LEU A O 1
ATOM 813 N N . LEU A 1 100 ? 8.351 1.506 -14.115 1.00 91.56 100 LEU A N 1
ATOM 814 C CA . LEU A 1 100 ? 9.049 1.423 -12.831 1.00 91.56 100 LEU A CA 1
ATOM 815 C C . LEU A 1 100 ? 9.254 2.809 -12.200 1.00 91.56 100 LEU A C 1
ATOM 817 O O . LEU A 1 100 ? 9.062 2.986 -10.992 1.00 91.56 100 LEU A O 1
ATOM 821 N N . THR A 1 101 ? 9.602 3.811 -13.014 1.00 92.56 101 THR A N 1
ATOM 822 C CA . THR A 1 101 ? 9.719 5.205 -12.560 1.00 92.56 101 THR A CA 1
ATOM 823 C C . THR A 1 101 ? 8.358 5.742 -12.102 1.00 92.56 101 THR A C 1
ATOM 825 O O . THR A 1 101 ? 8.269 6.391 -11.057 1.00 92.56 101 THR A O 1
ATOM 828 N N . SER A 1 102 ? 7.285 5.425 -12.832 1.00 94.62 102 SER A N 1
ATOM 829 C CA . SER A 1 102 ? 5.913 5.813 -12.484 1.00 94.62 102 SER A CA 1
ATOM 830 C C . SER A 1 102 ? 5.445 5.167 -11.179 1.00 94.6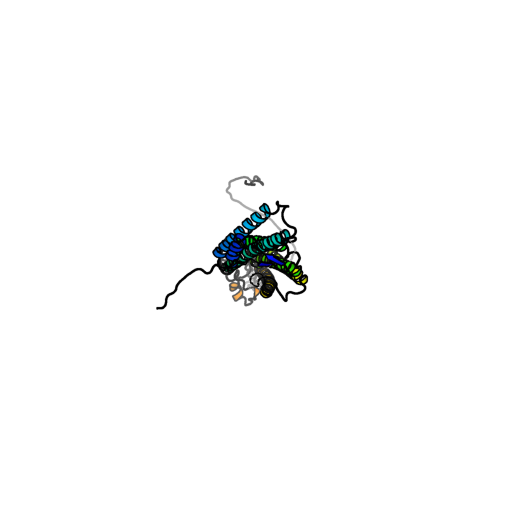2 102 SER A C 1
ATOM 832 O O . SER A 1 102 ? 4.927 5.860 -10.304 1.00 94.62 102 SER A O 1
ATOM 834 N N . ILE A 1 103 ? 5.700 3.871 -10.991 1.00 94.44 103 ILE A N 1
ATOM 835 C CA . ILE A 1 103 ? 5.399 3.142 -9.752 1.00 94.44 103 ILE A CA 1
ATOM 836 C C . ILE A 1 103 ? 6.157 3.744 -8.572 1.00 94.44 103 ILE A C 1
ATOM 838 O O . ILE A 1 103 ? 5.561 4.009 -7.529 1.00 94.44 103 ILE A O 1
ATOM 842 N N . SER A 1 104 ? 7.451 4.015 -8.742 1.00 92.38 104 SER A N 1
ATOM 843 C CA . SER A 1 104 ? 8.284 4.607 -7.690 1.00 92.38 104 SER A CA 1
ATOM 844 C C . SER A 1 104 ? 7.760 5.985 -7.265 1.00 92.38 104 SER A C 1
ATOM 846 O O . SER A 1 104 ? 7.617 6.252 -6.070 1.00 92.38 104 SER A O 1
ATOM 848 N N . ARG A 1 105 ? 7.356 6.823 -8.232 1.00 93.69 105 ARG A N 1
ATOM 849 C CA . ARG A 1 105 ? 6.719 8.124 -7.974 1.00 93.69 105 ARG A CA 1
ATOM 850 C C . ARG A 1 105 ? 5.429 7.981 -7.167 1.00 93.69 105 ARG A C 1
ATOM 852 O O . ARG A 1 105 ? 5.242 8.682 -6.173 1.00 93.69 105 ARG A O 1
ATOM 859 N N . GLU A 1 106 ? 4.523 7.108 -7.605 1.00 94.94 106 GLU A N 1
ATOM 860 C CA . GLU A 1 106 ? 3.238 6.898 -6.930 1.00 94.94 106 GLU A CA 1
ATOM 861 C C . GLU A 1 106 ? 3.429 6.313 -5.522 1.00 94.94 106 GLU A C 1
ATOM 863 O O . GLU A 1 106 ? 2.754 6.731 -4.583 1.00 94.94 106 GLU A O 1
ATOM 868 N N . ARG A 1 107 ? 4.397 5.411 -5.335 1.00 93.25 107 ARG A N 1
ATOM 869 C CA . ARG A 1 107 ? 4.766 4.843 -4.031 1.00 93.25 107 ARG A CA 1
ATOM 870 C C . ARG A 1 107 ? 5.284 5.907 -3.063 1.00 93.25 107 ARG A C 1
ATOM 872 O O . ARG A 1 107 ? 4.914 5.907 -1.884 1.00 93.25 107 ARG A O 1
ATOM 879 N N . ASP A 1 108 ? 6.127 6.822 -3.528 1.00 92.62 108 ASP A N 1
ATOM 880 C CA . ASP A 1 108 ? 6.632 7.913 -2.688 1.00 92.62 108 ASP A CA 1
ATOM 881 C C . ASP A 1 108 ? 5.518 8.899 -2.330 1.00 92.62 108 ASP A C 1
ATOM 883 O O . ASP A 1 108 ? 5.391 9.308 -1.171 1.00 92.62 108 ASP A O 1
ATOM 887 N N . LEU A 1 109 ? 4.645 9.215 -3.291 1.00 93.50 109 LEU A N 1
ATOM 888 C CA . LEU A 1 109 ? 3.467 10.044 -3.049 1.00 93.50 109 LEU A CA 1
ATOM 889 C C . LEU A 1 109 ? 2.511 9.384 -2.044 1.00 93.50 109 LEU A C 1
ATOM 891 O O . LEU A 1 109 ? 2.020 10.051 -1.131 1.00 93.50 109 LEU A O 1
ATOM 895 N N . PHE A 1 110 ? 2.297 8.072 -2.163 1.00 94.88 110 PHE A N 1
ATOM 896 C CA . PHE A 1 110 ? 1.526 7.279 -1.211 1.00 94.88 110 PHE A CA 1
ATOM 897 C C . PHE A 1 110 ? 2.123 7.363 0.194 1.00 94.88 110 PHE A C 1
ATOM 899 O O . PHE A 1 110 ? 1.409 7.650 1.152 1.00 94.88 110 PHE A O 1
ATOM 906 N N . THR A 1 111 ? 3.439 7.184 0.317 1.00 93.19 111 THR A N 1
ATOM 907 C CA . THR A 1 111 ? 4.157 7.266 1.598 1.00 93.19 111 THR A CA 1
ATOM 908 C C . THR A 1 111 ? 4.022 8.655 2.223 1.00 93.19 111 THR A C 1
ATOM 910 O O . THR A 1 111 ? 3.761 8.787 3.420 1.00 93.19 111 THR A O 1
ATOM 913 N N . HIS A 1 112 ? 4.140 9.710 1.416 1.00 92.75 112 HIS A N 1
ATOM 914 C CA . HIS A 1 112 ? 3.943 11.079 1.874 1.00 92.75 112 HIS A CA 1
ATOM 915 C C . HIS A 1 112 ? 2.507 11.320 2.365 1.00 92.75 112 HIS A C 1
ATOM 917 O O . HIS A 1 112 ? 2.316 11.845 3.465 1.00 92.75 112 HIS A O 1
ATOM 923 N N . LEU A 1 113 ? 1.492 10.900 1.603 1.00 93.69 113 LEU A N 1
ATOM 924 C CA . LEU A 1 113 ? 0.091 11.014 2.020 1.00 93.69 113 LEU A CA 1
ATOM 925 C C . LEU A 1 113 ? -0.227 10.170 3.251 1.00 93.69 113 LEU A C 1
ATOM 927 O O . LEU A 1 113 ? -0.984 10.617 4.107 1.00 93.69 113 LEU A O 1
ATOM 931 N N . TRP A 1 114 ? 0.377 8.993 3.385 1.00 94.06 114 TRP A N 1
ATOM 932 C CA . TRP A 1 114 ? 0.237 8.158 4.570 1.00 94.06 114 TRP A CA 1
ATOM 933 C C . TRP A 1 114 ? 0.839 8.823 5.815 1.00 94.06 114 TRP A C 1
ATOM 935 O O . TRP A 1 114 ? 0.223 8.856 6.879 1.00 94.06 114 TRP A O 1
ATOM 945 N N . ASN A 1 115 ? 2.013 9.440 5.683 1.00 92.94 115 ASN A N 1
ATOM 946 C CA . ASN A 1 115 ? 2.613 10.208 6.773 1.00 92.94 115 ASN A CA 1
ATOM 947 C C . ASN A 1 115 ? 1.749 11.411 7.166 1.00 92.94 115 ASN A C 1
ATOM 949 O O . ASN A 1 115 ? 1.666 11.745 8.349 1.00 92.94 115 ASN A O 1
ATOM 953 N N . GLN A 1 116 ? 1.090 12.052 6.196 1.00 91.44 116 GLN A N 1
ATOM 954 C CA . GLN A 1 116 ? 0.069 13.052 6.492 1.00 91.44 116 GLN A CA 1
ATOM 955 C C . GLN A 1 116 ? -1.093 12.403 7.245 1.00 91.44 116 GLN A C 1
ATOM 957 O O . GLN A 1 116 ? -1.389 12.844 8.347 1.00 91.44 116 GLN A O 1
ATOM 962 N N . TRP A 1 117 ? -1.674 11.319 6.723 1.00 91.62 117 TRP A N 1
ATOM 963 C CA . TRP A 1 117 ? -2.778 10.574 7.336 1.00 91.62 117 TRP A CA 1
ATOM 964 C C . TRP A 1 117 ? -2.558 10.277 8.824 1.00 91.62 117 TRP A C 1
ATOM 966 O O . TRP A 1 117 ? -3.445 10.534 9.635 1.00 91.62 117 TRP A O 1
ATOM 976 N N . LEU A 1 118 ? -1.362 9.813 9.197 1.00 89.94 118 LEU A N 1
ATOM 977 C CA . LEU A 1 118 ? -1.010 9.500 10.586 1.00 89.94 118 LEU A CA 1
ATOM 978 C C . LEU A 1 118 ? -0.914 10.728 11.503 1.00 89.94 118 LEU A C 1
ATOM 980 O O . LEU A 1 118 ? -1.227 10.632 12.686 1.00 89.94 118 LEU A O 1
ATOM 984 N N . LYS A 1 119 ? -0.476 11.879 10.981 1.00 87.38 119 LYS A N 1
ATOM 985 C CA . LYS A 1 119 ? -0.323 13.124 11.757 1.00 87.38 119 LYS A CA 1
ATOM 986 C C . LYS A 1 119 ? -1.636 13.892 11.921 1.00 87.38 119 LYS A C 1
ATOM 988 O O . LYS A 1 119 ? -1.707 14.830 12.712 1.00 87.38 119 LYS A O 1
ATOM 993 N N . LEU A 1 120 ? -2.667 13.542 11.155 1.00 71.19 120 LEU A N 1
ATOM 994 C CA . LEU A 1 120 ? -3.923 14.279 11.129 1.00 71.19 120 LEU A CA 1
ATOM 995 C C . LEU A 1 120 ? -4.776 13.990 12.375 1.00 71.19 120 LEU A C 1
ATOM 997 O O . LEU A 1 120 ? -5.464 12.972 12.453 1.00 71.19 120 LEU A O 1
ATOM 1001 N N . ASN A 1 121 ? -4.866 14.970 13.277 1.00 65.88 121 ASN A N 1
ATOM 1002 C CA . ASN A 1 121 ? -6.002 15.103 14.197 1.00 65.88 121 ASN A CA 1
ATOM 1003 C C . ASN A 1 121 ? -7.142 15.907 13.538 1.00 65.88 121 ASN A C 1
ATOM 1005 O O . ASN A 1 121 ? -7.637 16.889 14.089 1.00 65.88 121 ASN A O 1
ATOM 1009 N N . THR A 1 122 ? -7.479 15.575 12.287 1.00 68.12 122 THR A N 1
ATOM 1010 C CA . THR A 1 122 ? -8.393 16.384 11.469 1.00 68.12 122 THR A CA 1
ATOM 1011 C C . THR A 1 122 ? -9.800 15.822 11.392 1.00 68.12 122 THR A C 1
ATOM 1013 O O . THR A 1 122 ? -10.065 14.648 11.668 1.00 68.12 122 THR A O 1
ATOM 1016 N N . SER A 1 123 ? -10.714 16.710 11.003 1.00 82.75 123 SER A N 1
ATOM 1017 C CA . SER A 1 123 ? -12.121 16.412 10.789 1.00 82.75 123 SER A CA 1
ATOM 1018 C C . SER A 1 123 ? -12.322 15.320 9.734 1.00 82.75 123 SER A C 1
ATOM 1020 O O . SER A 1 123 ? -11.523 15.130 8.811 1.00 82.75 123 SER A O 1
ATOM 1022 N N . LEU A 1 124 ? -13.441 14.609 9.846 1.00 86.31 124 LEU A N 1
ATOM 1023 C CA . LEU A 1 124 ? -13.811 13.524 8.940 1.00 86.31 124 LEU A CA 1
ATOM 1024 C C . LEU A 1 124 ? -13.791 13.908 7.440 1.00 86.31 124 LEU A C 1
ATOM 1026 O O . LEU A 1 124 ? -13.309 13.095 6.650 1.00 86.31 124 LEU A O 1
ATOM 1030 N N . PRO A 1 125 ? -14.225 15.116 7.013 1.00 88.62 125 PRO A N 1
ATOM 1031 C CA . PRO A 1 125 ? -14.110 15.534 5.614 1.00 88.62 125 PRO A CA 1
ATOM 1032 C C . PRO A 1 125 ? -12.662 15.594 5.113 1.00 88.62 125 PRO A C 1
ATOM 1034 O O . PRO A 1 125 ? -12.381 15.154 4.003 1.00 88.62 125 PRO A O 1
ATOM 1037 N N . SER A 1 126 ? -11.729 16.074 5.943 1.00 88.12 126 SER A N 1
ATOM 1038 C CA . SER A 1 126 ? -10.303 16.133 5.596 1.00 88.12 126 SER A CA 1
ATOM 1039 C C . SER A 1 126 ? -9.720 14.731 5.405 1.00 88.12 126 SER A C 1
ATOM 1041 O O . SER A 1 126 ? -9.030 14.481 4.413 1.00 88.12 126 SER A O 1
ATOM 1043 N N . LYS A 1 127 ? -10.067 13.790 6.295 1.00 89.62 127 LYS A N 1
ATOM 1044 C CA . LYS A 1 127 ? -9.692 12.377 6.141 1.00 89.62 127 LYS A CA 1
ATOM 1045 C C . LYS A 1 127 ? -10.288 11.780 4.865 1.00 89.62 127 LYS A C 1
ATOM 1047 O O . LYS A 1 127 ? -9.580 11.117 4.121 1.00 89.62 127 LYS A O 1
ATOM 1052 N N . LEU A 1 128 ? -11.549 12.063 4.543 1.00 91.81 128 LEU A N 1
ATOM 1053 C CA . LEU A 1 128 ? -12.168 11.543 3.322 1.00 91.81 128 LEU A CA 1
ATOM 1054 C C . LEU A 1 128 ? -11.471 12.043 2.046 1.00 91.81 128 LEU A C 1
ATOM 1056 O O . LEU A 1 128 ? -11.263 11.259 1.123 1.00 91.81 128 LEU A O 1
ATOM 1060 N N . THR A 1 129 ? -11.073 13.317 1.994 1.00 92.75 129 THR A N 1
ATOM 1061 C CA . THR A 1 129 ? -10.295 13.851 0.865 1.00 92.75 129 THR A CA 1
ATOM 1062 C C . THR A 1 129 ? -8.958 13.127 0.727 1.00 92.75 129 THR A C 1
ATOM 1064 O O . THR A 1 129 ? -8.612 12.686 -0.365 1.00 92.75 129 THR A O 1
ATOM 1067 N N . LYS A 1 130 ? -8.241 12.920 1.838 1.00 92.75 130 LYS A N 1
ATOM 1068 C CA . LYS A 1 130 ? -6.961 12.196 1.833 1.00 92.75 130 LYS A CA 1
ATOM 1069 C C . LYS A 1 130 ? -7.115 10.738 1.417 1.00 92.75 130 LYS A C 1
ATOM 1071 O O . LYS A 1 130 ? -6.306 10.244 0.641 1.00 92.75 130 LYS A O 1
ATOM 1076 N N . TYR A 1 131 ? -8.182 10.079 1.861 1.00 94.88 131 TYR A N 1
ATOM 1077 C CA . TYR A 1 131 ? -8.522 8.737 1.406 1.00 94.88 131 TYR A CA 1
ATOM 1078 C C . TYR A 1 131 ? -8.726 8.692 -0.113 1.00 94.88 131 TYR A C 1
ATOM 1080 O O . TYR A 1 131 ? -8.113 7.858 -0.764 1.00 94.88 131 TYR A O 1
ATOM 1088 N N . LYS A 1 132 ? -9.500 9.621 -0.691 1.00 95.94 132 LYS A N 1
ATOM 1089 C CA . LYS A 1 132 ? -9.709 9.696 -2.150 1.00 95.94 132 LYS A CA 1
ATOM 1090 C C . LYS A 1 132 ? -8.410 9.957 -2.919 1.00 95.94 132 LYS A C 1
ATOM 1092 O O . LYS A 1 132 ? -8.199 9.396 -3.992 1.00 95.94 132 LYS A O 1
ATOM 1097 N N . GLU A 1 133 ? -7.529 10.801 -2.381 1.00 96.00 133 GLU A N 1
ATOM 1098 C CA . GLU A 1 133 ? -6.198 11.027 -2.957 1.00 96.00 133 GLU A CA 1
ATOM 1099 C C . GLU A 1 133 ? -5.367 9.734 -2.961 1.00 96.00 133 GLU A C 1
ATOM 1101 O O . GLU A 1 133 ? -4.790 9.387 -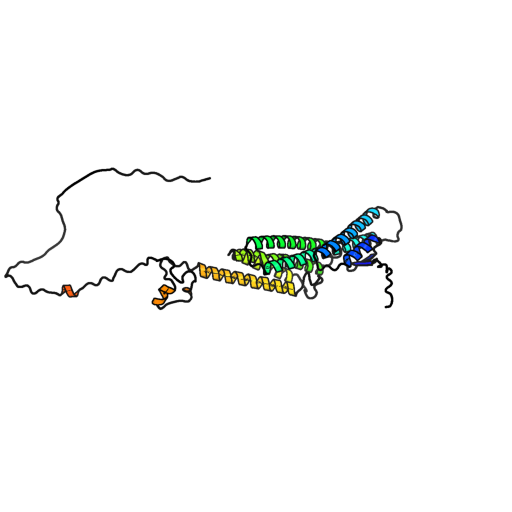3.992 1.00 96.00 133 GLU A O 1
ATOM 1106 N N . MET A 1 134 ? -5.347 8.997 -1.844 1.00 96.56 134 MET A N 1
ATOM 1107 C CA . MET A 1 134 ? -4.646 7.713 -1.732 1.00 96.56 134 MET A CA 1
ATOM 1108 C C . MET A 1 134 ? -5.278 6.621 -2.603 1.00 96.56 134 MET A C 1
ATOM 1110 O O . MET A 1 134 ? -4.557 5.851 -3.228 1.00 96.56 134 MET A O 1
ATOM 1114 N N . GLU A 1 135 ? -6.604 6.574 -2.701 1.00 97.44 135 GLU A N 1
ATOM 1115 C CA . GLU A 1 135 ? -7.345 5.649 -3.561 1.00 97.44 135 GLU A CA 1
ATOM 1116 C C . GLU A 1 135 ? -6.973 5.835 -5.032 1.00 97.44 135 GLU A C 1
ATOM 1118 O O . GLU A 1 135 ? -6.668 4.864 -5.726 1.00 97.44 135 GLU A O 1
ATOM 1123 N N . ARG A 1 136 ? -6.905 7.088 -5.497 1.00 97.88 136 ARG A N 1
ATOM 1124 C CA . ARG A 1 136 ? -6.448 7.407 -6.855 1.00 97.88 136 ARG A CA 1
ATOM 1125 C C . ARG A 1 136 ? -5.023 6.907 -7.106 1.00 97.88 136 ARG A C 1
ATOM 1127 O O . ARG A 1 136 ? -4.755 6.355 -8.169 1.00 97.88 136 ARG A O 1
ATOM 1134 N N . ILE A 1 137 ? -4.123 7.079 -6.140 1.00 96.75 137 ILE A N 1
ATOM 1135 C CA . ILE A 1 137 ? -2.731 6.617 -6.243 1.00 96.75 137 ILE A CA 1
ATOM 1136 C C . ILE A 1 137 ? -2.660 5.094 -6.296 1.00 96.75 137 ILE A C 1
ATOM 1138 O O . ILE A 1 137 ? -1.984 4.549 -7.160 1.00 96.75 137 ILE A O 1
ATOM 1142 N N . VAL A 1 138 ? -3.389 4.391 -5.426 1.00 97.56 138 VAL A N 1
ATOM 1143 C CA . VAL A 1 138 ? -3.420 2.920 -5.422 1.00 97.56 138 VAL A CA 1
ATOM 1144 C C . VAL A 1 138 ? -4.022 2.375 -6.717 1.00 97.56 138 VAL A C 1
ATOM 1146 O O . VAL A 1 138 ? -3.524 1.383 -7.250 1.00 97.56 138 VAL A O 1
ATOM 1149 N N . LYS A 1 139 ? -5.036 3.043 -7.281 1.00 97.50 139 LYS A N 1
ATOM 1150 C CA . LYS A 1 139 ? -5.580 2.702 -8.602 1.00 97.50 139 LYS A CA 1
ATOM 1151 C C . LYS A 1 139 ? -4.524 2.852 -9.702 1.00 97.50 139 LYS A C 1
ATOM 1153 O O . LYS A 1 139 ? -4.381 1.950 -10.523 1.00 97.50 139 LYS A O 1
ATOM 1158 N N . ASN A 1 140 ? -3.762 3.946 -9.688 1.00 97.06 140 ASN A N 1
ATOM 1159 C CA . ASN A 1 140 ? -2.662 4.161 -10.630 1.00 97.06 140 ASN A CA 1
ATOM 1160 C C . ASN A 1 140 ? -1.545 3.121 -10.454 1.00 97.06 140 ASN A C 1
ATOM 1162 O O . ASN A 1 140 ? -1.108 2.544 -11.441 1.00 97.06 140 ASN A O 1
ATOM 1166 N N . LEU A 1 141 ? -1.129 2.830 -9.215 1.00 95.88 141 LEU A N 1
ATOM 1167 C CA . LEU A 1 141 ? -0.148 1.783 -8.901 1.00 95.88 141 LEU A CA 1
ATOM 1168 C C . LEU A 1 141 ? -0.593 0.423 -9.429 1.00 95.88 141 LEU A C 1
ATOM 1170 O O . LEU A 1 141 ? 0.182 -0.260 -10.084 1.00 95.88 141 LEU A O 1
ATOM 1174 N N . THR A 1 142 ? -1.850 0.049 -9.179 1.00 96.62 142 THR A N 1
ATOM 1175 C CA . THR A 1 142 ? -2.407 -1.224 -9.656 1.00 96.62 142 THR A CA 1
ATOM 1176 C C . THR A 1 142 ? -2.387 -1.286 -11.182 1.00 96.62 142 THR A C 1
ATOM 1178 O O . THR A 1 142 ? -2.029 -2.323 -11.738 1.00 96.62 142 THR A O 1
ATOM 1181 N N . LYS A 1 143 ? -2.725 -0.178 -11.858 1.00 97.06 143 LYS A N 1
ATOM 1182 C CA . LYS A 1 143 ? -2.646 -0.084 -13.317 1.00 97.06 143 LYS A CA 1
ATOM 1183 C C . LYS A 1 143 ? -1.209 -0.293 -13.799 1.00 97.06 143 LYS A C 1
ATOM 1185 O O . LYS A 1 143 ? -0.971 -1.242 -14.524 1.00 97.06 143 LYS A O 1
ATOM 1190 N N . TYR A 1 144 ? -0.251 0.506 -13.326 1.00 96.56 144 TYR A N 1
ATOM 1191 C CA . TYR A 1 144 ? 1.142 0.397 -13.770 1.00 96.56 144 TYR A CA 1
ATOM 1192 C C . TYR A 1 144 ? 1.772 -0.963 -13.455 1.00 96.56 144 TYR A C 1
ATOM 1194 O O . TYR A 1 144 ? 2.558 -1.466 -14.248 1.00 96.56 144 TYR A O 1
ATOM 1202 N N . LEU A 1 145 ? 1.434 -1.577 -12.317 1.00 95.75 145 LEU A N 1
ATOM 1203 C CA . LEU A 1 145 ? 1.877 -2.935 -11.996 1.00 95.75 145 LEU A CA 1
ATOM 1204 C C . LEU A 1 145 ? 1.300 -3.960 -12.977 1.00 95.75 145 LEU A C 1
ATOM 1206 O O . LEU A 1 145 ? 2.016 -4.871 -13.367 1.00 95.75 145 LEU A O 1
ATOM 1210 N N . SER A 1 146 ? 0.041 -3.801 -13.396 1.00 96.06 146 SER A N 1
ATOM 1211 C CA . SER A 1 146 ? -0.572 -4.669 -14.412 1.00 96.06 146 SER A CA 1
ATOM 1212 C C . SER A 1 146 ? 0.072 -4.448 -15.784 1.00 96.06 146 SER A C 1
ATOM 1214 O O . SER A 1 146 ? 0.446 -5.419 -16.426 1.00 96.06 146 SER A O 1
ATOM 1216 N N . ASP A 1 147 ? 0.326 -3.192 -16.164 1.00 95.62 147 ASP A N 1
ATOM 1217 C CA . ASP A 1 147 ? 1.032 -2.849 -17.404 1.00 95.62 147 ASP A CA 1
ATOM 1218 C C . ASP A 1 147 ? 2.453 -3.469 -17.430 1.00 95.62 147 ASP A C 1
ATOM 1220 O O . ASP A 1 147 ? 2.914 -3.916 -18.475 1.00 95.62 147 ASP A O 1
ATOM 1224 N N . ILE A 1 148 ? 3.153 -3.548 -16.283 1.00 93.94 148 ILE A N 1
ATOM 1225 C CA . ILE A 1 148 ? 4.453 -4.245 -16.182 1.00 93.94 148 ILE A CA 1
ATOM 1226 C C . ILE A 1 148 ? 4.302 -5.753 -16.378 1.00 93.94 148 ILE A C 1
ATOM 1228 O O . ILE A 1 148 ? 5.156 -6.359 -17.020 1.00 93.94 148 ILE A O 1
ATOM 1232 N N . MET A 1 149 ? 3.249 -6.360 -15.825 1.00 93.50 149 MET A N 1
ATOM 1233 C CA . MET A 1 149 ? 3.000 -7.801 -15.950 1.00 93.50 149 MET A CA 1
ATOM 1234 C C . MET A 1 149 ? 2.747 -8.226 -17.400 1.00 93.50 149 MET A C 1
ATOM 1236 O O . MET A 1 149 ? 2.998 -9.376 -17.732 1.00 93.50 149 MET A O 1
ATOM 1240 N N . GLU A 1 150 ? 2.288 -7.314 -18.257 1.00 93.50 150 GLU A N 1
ATOM 1241 C CA . GLU A 1 150 ? 2.045 -7.565 -19.683 1.00 93.50 150 GLU A CA 1
ATOM 1242 C C . GLU A 1 150 ? 3.310 -7.418 -20.552 1.00 93.50 150 GLU A C 1
ATOM 1244 O O . GLU A 1 150 ? 3.295 -7.769 -21.733 1.00 93.50 150 GLU A O 1
ATOM 1249 N N . LEU A 1 151 ? 4.425 -6.920 -20.000 1.00 90.62 151 LEU A N 1
ATOM 1250 C CA . LEU A 1 151 ? 5.649 -6.714 -20.775 1.00 90.62 151 LEU A CA 1
ATOM 1251 C C . LEU A 1 151 ? 6.354 -8.032 -21.133 1.00 90.62 151 LEU A C 1
ATOM 1253 O O . LEU A 1 151 ? 6.461 -8.937 -20.295 1.00 90.62 151 LEU A O 1
ATOM 1257 N N . PRO A 1 152 ? 6.939 -8.126 -22.344 1.00 86.12 152 PRO A N 1
ATOM 1258 C CA . PRO A 1 152 ? 7.721 -9.287 -22.738 1.00 86.12 152 PRO A CA 1
ATOM 1259 C C . PRO A 1 152 ? 8.967 -9.451 -21.866 1.00 86.12 152 PRO A C 1
ATOM 1261 O O . PRO A 1 152 ? 9.692 -8.498 -21.564 1.00 86.12 152 PRO A O 1
ATOM 1264 N N . GLY A 1 153 ? 9.177 -10.691 -21.423 1.00 81.25 153 GLY A N 1
ATOM 1265 C CA . GLY A 1 153 ? 10.188 -11.062 -20.435 1.00 81.25 153 GLY A CA 1
ATOM 1266 C C . GLY A 1 153 ? 9.733 -10.935 -18.977 1.00 81.25 153 GLY A C 1
ATOM 1267 O O . GLY A 1 153 ? 10.419 -11.459 -18.108 1.00 81.25 153 GLY A O 1
ATOM 1268 N N . VAL A 1 154 ? 8.596 -10.282 -18.694 1.00 86.06 154 VAL A N 1
ATOM 1269 C CA . VAL A 1 154 ? 7.974 -10.278 -17.356 1.00 86.06 154 VAL A CA 1
ATOM 1270 C C . VAL A 1 154 ? 6.875 -11.327 -17.274 1.00 86.06 154 VAL A C 1
ATOM 1272 O O . VAL A 1 154 ? 6.856 -12.094 -16.320 1.00 86.06 154 VAL A O 1
ATOM 1275 N N . TYR A 1 155 ? 5.999 -11.418 -18.281 1.00 86.81 155 TYR A N 1
ATOM 1276 C CA . TYR A 1 155 ? 4.901 -12.394 -18.260 1.00 86.81 155 TYR A CA 1
ATOM 1277 C C . TYR A 1 155 ? 5.366 -13.860 -18.289 1.00 86.81 155 TYR A C 1
ATOM 1279 O O . TYR A 1 155 ? 4.574 -14.760 -18.040 1.00 86.81 155 TYR A O 1
ATOM 1287 N N . SER A 1 156 ? 6.625 -14.107 -18.655 1.00 86.06 156 SER A N 1
ATOM 1288 C CA . SER A 1 156 ? 7.217 -15.449 -18.715 1.00 86.06 156 SER A CA 1
ATOM 1289 C C . SER A 1 156 ? 7.844 -15.888 -17.388 1.00 86.06 156 SER A C 1
ATOM 1291 O O . SER A 1 156 ? 8.295 -17.022 -17.283 1.00 86.06 156 SER A O 1
ATOM 1293 N N . ASP A 1 157 ? 7.926 -14.983 -16.410 1.00 88.62 157 ASP A N 1
ATOM 1294 C CA . ASP A 1 157 ? 8.525 -15.214 -15.097 1.00 88.62 157 ASP A CA 1
ATOM 1295 C C . ASP A 1 157 ? 7.403 -15.340 -14.055 1.00 88.62 157 ASP A C 1
ATOM 1297 O O . ASP A 1 157 ? 6.890 -14.344 -13.536 1.00 88.62 157 ASP A O 1
ATOM 1301 N N . ASP A 1 158 ? 6.991 -16.583 -13.789 1.00 89.12 158 ASP A N 1
ATOM 1302 C CA . ASP A 1 158 ? 5.877 -16.900 -12.886 1.00 89.12 158 ASP A CA 1
ATOM 1303 C C . ASP A 1 158 ? 6.121 -16.391 -11.456 1.00 89.12 158 ASP A C 1
ATOM 1305 O O . ASP A 1 158 ? 5.195 -15.912 -10.789 1.00 89.12 158 ASP A O 1
ATOM 1309 N N . GLU A 1 159 ? 7.371 -16.438 -10.986 1.00 89.19 159 GLU A N 1
ATOM 1310 C CA . GLU A 1 159 ? 7.746 -15.954 -9.658 1.00 89.19 159 GLU A CA 1
ATOM 1311 C C . GLU A 1 159 ? 7.582 -14.433 -9.577 1.00 89.19 159 GLU A C 1
ATOM 1313 O O . GLU A 1 159 ? 6.895 -13.915 -8.687 1.00 89.19 159 GLU A O 1
ATOM 1318 N N . LEU A 1 160 ? 8.140 -13.704 -10.545 1.00 88.50 160 LEU A N 1
ATOM 1319 C CA . LEU A 1 160 ? 8.005 -12.253 -10.622 1.00 88.50 160 LEU A CA 1
ATOM 1320 C C . LEU A 1 160 ? 6.544 -11.819 -10.780 1.00 88.50 160 LEU A C 1
ATOM 1322 O O . LEU A 1 160 ? 6.122 -10.858 -10.129 1.00 88.50 160 LEU A O 1
ATOM 1326 N N . LEU A 1 161 ? 5.760 -12.514 -11.608 1.00 91.88 161 LEU A N 1
ATOM 1327 C CA . LEU A 1 161 ? 4.330 -12.252 -11.763 1.00 91.88 161 LEU A CA 1
ATOM 1328 C C . LEU A 1 161 ? 3.582 -12.414 -10.441 1.00 91.88 161 LEU A C 1
ATOM 1330 O O . LEU A 1 161 ? 2.785 -11.545 -10.074 1.00 91.88 161 LEU A O 1
ATOM 1334 N N . SER A 1 162 ? 3.864 -13.485 -9.700 1.00 91.44 162 SER A N 1
ATOM 1335 C CA . SER A 1 162 ? 3.248 -13.729 -8.397 1.00 91.44 162 SER A CA 1
ATOM 1336 C C . SER A 1 162 ? 3.612 -12.638 -7.381 1.00 91.44 162 SER A C 1
ATOM 1338 O O . SER A 1 162 ? 2.742 -12.127 -6.666 1.00 91.44 162 SER A O 1
ATOM 1340 N N . GLN A 1 163 ? 4.870 -12.181 -7.376 1.00 91.69 163 GLN A N 1
ATOM 1341 C CA . GLN A 1 163 ? 5.327 -11.083 -6.517 1.00 91.69 163 GLN A CA 1
ATOM 1342 C C . GLN A 1 163 ? 4.718 -9.724 -6.905 1.00 91.69 163 GLN A C 1
ATOM 1344 O O . GLN A 1 163 ? 4.333 -8.944 -6.027 1.00 91.69 163 GLN A O 1
ATOM 1349 N N . LEU A 1 164 ? 4.585 -9.428 -8.203 1.00 93.50 164 LEU A N 1
ATOM 1350 C CA . LEU A 1 164 ? 3.888 -8.233 -8.700 1.00 93.50 164 LEU A CA 1
ATOM 1351 C C . LEU A 1 164 ? 2.405 -8.259 -8.317 1.00 93.50 164 LEU A C 1
ATOM 1353 O O . LEU A 1 164 ? 1.844 -7.232 -7.922 1.00 93.50 164 LEU A O 1
ATOM 1357 N N . ASP A 1 165 ? 1.777 -9.432 -8.363 1.00 94.94 165 ASP A N 1
ATOM 1358 C CA . ASP A 1 165 ? 0.395 -9.613 -7.935 1.00 94.94 165 ASP A CA 1
ATOM 1359 C C . ASP A 1 165 ? 0.216 -9.421 -6.424 1.00 94.94 165 ASP A C 1
ATOM 1361 O O . ASP A 1 165 ? -0.669 -8.672 -5.993 1.00 94.94 165 ASP A O 1
ATOM 1365 N N . LEU A 1 166 ? 1.128 -9.969 -5.615 1.00 95.06 166 LEU A N 1
ATOM 1366 C CA . LEU A 1 166 ? 1.193 -9.688 -4.181 1.00 95.06 166 LEU A CA 1
ATOM 1367 C C . LEU A 1 166 ? 1.398 -8.191 -3.905 1.00 95.06 166 LEU A C 1
ATOM 1369 O O . LEU A 1 166 ? 0.781 -7.646 -2.989 1.00 95.06 166 LEU A O 1
ATOM 1373 N N . CYS A 1 167 ? 2.218 -7.500 -4.700 1.00 95.56 167 CYS A N 1
ATOM 1374 C CA . CYS A 1 167 ? 2.438 -6.061 -4.570 1.00 95.56 167 CYS A CA 1
ATOM 1375 C C . CYS A 1 167 ? 1.156 -5.251 -4.837 1.00 95.56 167 CYS A C 1
ATOM 1377 O O . CYS A 1 167 ? 0.813 -4.357 -4.054 1.00 95.56 167 CYS A O 1
ATOM 1379 N N . LYS A 1 168 ? 0.393 -5.592 -5.886 1.00 96.25 168 LYS A N 1
ATOM 1380 C CA . LYS A 1 168 ? -0.927 -4.984 -6.149 1.00 96.25 168 LYS A CA 1
ATOM 1381 C C . LYS A 1 168 ? -1.861 -5.196 -4.960 1.00 96.25 168 LYS A C 1
ATOM 1383 O O . LYS A 1 168 ? -2.458 -4.240 -4.457 1.00 96.25 168 LYS A O 1
ATOM 1388 N N . LEU A 1 169 ? -1.956 -6.440 -4.488 1.00 97.12 169 LEU A N 1
ATOM 1389 C CA . LEU A 1 169 ? -2.800 -6.797 -3.354 1.00 97.12 169 LEU A CA 1
ATOM 1390 C C . LEU A 1 169 ? -2.391 -6.026 -2.092 1.00 97.12 169 LEU A C 1
ATOM 1392 O O . LEU A 1 169 ? -3.250 -5.472 -1.409 1.00 97.12 169 LEU A O 1
ATOM 1396 N N . TYR A 1 170 ? -1.091 -5.919 -1.817 1.00 96.69 170 TYR A N 1
ATOM 1397 C CA . TYR A 1 170 ? -0.542 -5.196 -0.673 1.00 96.69 170 TYR A CA 1
ATOM 1398 C C . TYR A 1 170 ? -1.069 -3.758 -0.590 1.00 96.69 170 TYR A C 1
ATOM 1400 O O . TYR A 1 170 ? -1.626 -3.373 0.440 1.00 96.69 170 TYR A O 1
ATOM 1408 N N . PHE A 1 171 ? -0.960 -2.968 -1.665 1.00 97.12 171 PHE A N 1
ATOM 1409 C CA . PHE A 1 171 ? -1.411 -1.570 -1.647 1.00 97.12 171 PHE A CA 1
ATOM 1410 C C . PHE A 1 171 ? -2.931 -1.440 -1.498 1.00 97.12 171 PHE A C 1
ATOM 1412 O O . PHE A 1 171 ? -3.407 -0.555 -0.781 1.00 97.12 171 PHE A O 1
ATOM 1419 N N . GLN A 1 172 ? -3.700 -2.338 -2.121 1.00 97.62 172 GLN A N 1
ATOM 1420 C CA . GLN A 1 172 ? -5.158 -2.377 -1.972 1.00 97.62 172 GLN A CA 1
ATOM 1421 C C . GLN A 1 172 ? -5.572 -2.680 -0.528 1.00 97.62 172 GLN A C 1
ATOM 1423 O O . GLN A 1 172 ? -6.396 -1.971 0.055 1.00 97.62 172 GLN A O 1
ATOM 1428 N N . LEU A 1 173 ? -4.982 -3.716 0.072 1.00 98.00 173 LEU A N 1
ATOM 1429 C CA . LEU A 1 173 ? -5.278 -4.112 1.445 1.00 98.00 173 LEU A CA 1
ATOM 1430 C C . LEU A 1 173 ? -4.815 -3.055 2.448 1.00 98.00 173 LEU A C 1
ATOM 1432 O O . LEU A 1 173 ? -5.533 -2.768 3.408 1.00 98.00 173 LEU A O 1
ATOM 1436 N N . PHE A 1 174 ? -3.663 -2.427 2.211 1.00 97.25 174 PHE A N 1
ATOM 1437 C CA . PHE A 1 174 ? -3.178 -1.327 3.037 1.00 97.25 174 PHE A CA 1
ATOM 1438 C C . PHE A 1 174 ? -4.161 -0.154 3.030 1.00 97.25 174 PHE A C 1
ATOM 1440 O O . PHE A 1 174 ? -4.503 0.361 4.093 1.00 97.25 174 PHE A O 1
ATOM 1447 N N . LEU A 1 175 ? -4.651 0.265 1.860 1.00 97.38 175 LEU A N 1
ATOM 1448 C CA . LEU A 1 175 ? -5.636 1.344 1.756 1.00 97.38 175 LEU A CA 1
ATOM 1449 C C . LEU A 1 175 ? -6.939 0.994 2.489 1.00 97.38 175 LEU A C 1
ATOM 1451 O O . LEU A 1 175 ? -7.476 1.809 3.247 1.00 97.38 175 LEU A O 1
ATOM 1455 N N . ASN A 1 176 ? -7.434 -0.229 2.301 1.00 96.62 176 ASN A N 1
ATOM 1456 C CA . ASN A 1 176 ? -8.681 -0.675 2.915 1.00 96.62 176 ASN A CA 1
ATOM 1457 C C . ASN A 1 176 ? -8.583 -0.721 4.443 1.00 96.62 176 ASN A C 1
ATOM 1459 O O . ASN A 1 176 ? -9.464 -0.213 5.131 1.00 96.62 176 ASN A O 1
ATOM 1463 N N . THR A 1 177 ? -7.502 -1.286 4.976 1.00 96.62 177 THR A N 1
ATOM 1464 C CA . THR A 1 177 ? -7.349 -1.554 6.418 1.00 96.62 177 THR A CA 1
ATOM 1465 C C . THR A 1 177 ? -6.657 -0.434 7.193 1.00 96.62 177 THR A C 1
ATOM 1467 O O . THR A 1 177 ? -6.800 -0.329 8.414 1.00 96.62 177 THR A O 1
ATOM 1470 N N . GLY A 1 178 ? -5.895 0.412 6.500 1.00 94.06 178 GLY A N 1
ATOM 1471 C CA . GLY A 1 178 ? -5.235 1.591 7.055 1.00 94.06 178 GLY A CA 1
ATOM 1472 C C . GLY A 1 178 ? -6.095 2.853 6.999 1.00 94.06 178 GLY A C 1
ATOM 1473 O O . GLY A 1 178 ? -5.912 3.740 7.837 1.00 94.06 178 GLY A O 1
ATOM 1474 N N . CYS A 1 179 ? -7.034 2.935 6.049 1.00 94.50 179 CYS A N 1
ATOM 1475 C CA . CYS A 1 179 ? -7.850 4.130 5.843 1.00 94.50 179 CYS A CA 1
ATOM 1476 C C . CYS A 1 179 ? -9.356 3.847 5.876 1.00 94.50 179 CYS A C 1
ATOM 1478 O O . CYS A 1 179 ? -10.051 4.406 6.724 1.00 94.50 179 CYS A O 1
ATOM 1480 N N . LEU A 1 180 ? -9.880 3.008 4.976 1.00 96.06 180 LEU A N 1
ATOM 1481 C CA . LEU A 1 180 ? -11.333 2.848 4.820 1.00 96.06 180 LEU A CA 1
ATOM 1482 C C . LEU A 1 180 ? -11.998 2.259 6.075 1.00 96.06 180 LEU A C 1
ATOM 1484 O O . LEU A 1 180 ? -12.997 2.794 6.555 1.00 96.06 180 LEU A O 1
ATOM 1488 N N . SER A 1 181 ? -11.419 1.206 6.650 1.00 95.81 181 SER A N 1
ATOM 1489 C CA . SER A 1 181 ? -11.891 0.601 7.901 1.00 95.81 181 SER A CA 1
ATOM 1490 C C . SER A 1 181 ? -11.871 1.600 9.059 1.00 95.81 181 SER A C 1
ATOM 1492 O O . SER A 1 181 ? -12.836 1.683 9.815 1.00 95.81 181 SER A O 1
ATOM 1494 N N . VAL A 1 182 ? -10.825 2.428 9.148 1.00 92.69 182 VAL A N 1
ATOM 1495 C CA . VAL A 1 182 ? -10.686 3.488 10.157 1.00 92.69 182 VAL A CA 1
ATOM 1496 C C . VAL A 1 182 ? -11.780 4.548 9.989 1.00 92.69 182 VAL A C 1
ATOM 1498 O O . VAL A 1 182 ? -12.314 5.049 10.979 1.00 92.69 182 VAL A O 1
ATOM 1501 N N . LEU A 1 183 ? -12.175 4.872 8.752 1.00 93.81 183 LEU A N 1
ATOM 1502 C CA . LEU A 1 183 ? -13.303 5.772 8.493 1.00 93.81 183 LEU A CA 1
ATOM 1503 C C . LEU A 1 183 ? -14.633 5.169 8.962 1.00 93.81 183 LEU A C 1
ATOM 1505 O O . LEU A 1 183 ? -15.412 5.873 9.608 1.00 93.81 183 LEU A O 1
ATOM 1509 N N . TYR A 1 184 ? -14.894 3.887 8.692 1.00 95.06 184 TYR A N 1
ATOM 1510 C CA . TYR A 1 184 ? -16.092 3.200 9.196 1.00 95.06 184 TYR A CA 1
ATOM 1511 C C . TYR A 1 184 ? -16.111 3.131 10.725 1.00 95.06 184 TYR A C 1
ATOM 1513 O O . TYR A 1 184 ? -17.109 3.504 11.346 1.00 95.06 184 TYR A O 1
ATOM 1521 N N . GLN A 1 185 ? -14.982 2.763 11.331 1.00 92.06 185 GLN A N 1
ATOM 1522 C CA . GLN A 1 185 ? -14.791 2.741 12.778 1.00 92.06 185 GLN A CA 1
ATOM 1523 C C . GLN A 1 185 ? -15.057 4.119 13.399 1.00 92.06 185 GLN A C 1
ATOM 1525 O O . GLN A 1 185 ? -15.766 4.211 14.395 1.00 92.06 185 GLN A O 1
ATOM 1530 N N . SER A 1 186 ? -14.581 5.205 12.776 1.00 89.12 186 SER A N 1
ATOM 1531 C CA . SER A 1 186 ? -14.824 6.576 13.258 1.00 89.12 186 SER A CA 1
ATOM 1532 C C . SER A 1 186 ? -16.298 7.006 13.226 1.00 89.12 186 SER A C 1
ATOM 1534 O O . SER A 1 186 ? -16.664 7.979 13.879 1.00 89.12 186 SER A O 1
ATOM 1536 N N . LYS A 1 187 ? -17.146 6.291 12.474 1.00 91.44 187 LYS A N 1
ATOM 1537 C CA . LYS A 1 187 ? -18.599 6.507 12.400 1.00 91.44 187 LYS A CA 1
ATOM 1538 C C . LYS A 1 187 ? -19.406 5.542 13.282 1.00 91.44 187 LYS A C 1
ATOM 1540 O O . LYS A 1 187 ? -20.627 5.532 13.162 1.00 91.44 187 LYS A O 1
ATOM 1545 N N . GLY A 1 188 ? -18.759 4.695 14.087 1.00 89.31 188 GLY A N 1
ATOM 1546 C CA . GLY A 1 188 ? -19.430 3.637 14.860 1.00 89.31 188 GLY A CA 1
ATOM 1547 C C . GLY A 1 188 ? -19.955 2.473 14.004 1.00 89.31 188 GLY A C 1
ATOM 1548 O O . GLY A 1 188 ? -20.717 1.633 14.472 1.00 89.31 188 GLY A O 1
ATOM 1549 N N . ARG A 1 189 ? -19.558 2.395 12.725 1.00 94.50 189 ARG A N 1
ATOM 1550 C CA . ARG A 1 189 ? -19.951 1.327 11.790 1.00 94.50 189 ARG A CA 1
ATOM 1551 C C . ARG A 1 189 ? -18.997 0.138 11.909 1.00 94.50 189 ARG A C 1
ATOM 1553 O O . ARG A 1 189 ? -18.190 -0.132 11.018 1.00 94.50 189 ARG A O 1
ATOM 1560 N N . TYR A 1 190 ? -19.025 -0.522 13.066 1.00 95.00 190 TYR A N 1
ATOM 1561 C CA . TYR A 1 190 ? -18.049 -1.563 13.403 1.00 95.00 190 TYR A CA 1
ATOM 1562 C C . TYR A 1 190 ? -18.202 -2.843 12.591 1.00 95.00 190 TYR A C 1
ATOM 1564 O O . TYR A 1 190 ? -17.197 -3.477 12.291 1.00 95.00 190 TYR A O 1
ATOM 1572 N N . MET A 1 191 ? -19.424 -3.211 12.204 1.00 94.75 191 MET A N 1
ATOM 1573 C CA . MET A 1 191 ? -19.662 -4.406 11.389 1.00 94.75 191 MET A CA 1
ATOM 1574 C C . MET A 1 191 ? -18.982 -4.280 10.023 1.00 94.75 191 MET A C 1
ATOM 1576 O O . MET A 1 191 ? -18.297 -5.195 9.577 1.00 94.75 191 MET A O 1
ATOM 1580 N N . GLU A 1 192 ? -19.112 -3.118 9.385 1.00 96.69 192 GLU A N 1
ATOM 1581 C CA . GLU A 1 192 ? -18.492 -2.825 8.096 1.00 96.69 192 GLU A CA 1
ATOM 1582 C C . GLU A 1 192 ? -16.974 -2.695 8.214 1.00 96.69 192 GLU A C 1
ATOM 1584 O O . GLU A 1 192 ? -16.246 -3.212 7.369 1.00 96.69 192 GLU A O 1
ATOM 1589 N N . ALA A 1 193 ? -16.482 -2.061 9.283 1.00 97.19 193 ALA A N 1
ATOM 1590 C CA . ALA A 1 193 ? -15.050 -2.012 9.557 1.00 97.19 193 ALA A CA 1
ATOM 1591 C C . ALA A 1 193 ? -14.464 -3.423 9.752 1.00 97.19 193 ALA A C 1
ATOM 1593 O O . ALA A 1 193 ? -13.416 -3.731 9.187 1.00 97.19 193 ALA A O 1
ATOM 1594 N N . LEU A 1 194 ? -15.149 -4.292 10.503 1.00 96.94 194 LEU A N 1
ATOM 1595 C CA . LEU A 1 194 ? -14.722 -5.669 10.747 1.00 96.94 194 LEU A CA 1
ATOM 1596 C C . LEU A 1 194 ? -14.740 -6.501 9.462 1.00 96.94 194 LEU A C 1
ATOM 1598 O O . LEU A 1 194 ? -13.786 -7.232 9.207 1.00 96.94 194 LEU A O 1
ATOM 1602 N N . ALA A 1 195 ? -15.771 -6.350 8.627 1.00 97.75 195 ALA A N 1
ATOM 1603 C CA . ALA A 1 195 ? -15.854 -7.033 7.339 1.00 97.75 195 ALA A CA 1
ATOM 1604 C C . ALA A 1 195 ? -14.641 -6.725 6.443 1.00 97.75 195 ALA A C 1
ATOM 1606 O O . ALA A 1 195 ? -14.102 -7.633 5.815 1.00 97.75 195 ALA A O 1
ATOM 1607 N N . LEU A 1 196 ? -14.162 -5.474 6.438 1.00 97.81 196 LEU A N 1
ATOM 1608 C CA . LEU A 1 196 ? -12.957 -5.086 5.696 1.00 97.81 196 LEU A CA 1
ATOM 1609 C C . LEU A 1 196 ? -11.688 -5.764 6.231 1.00 97.81 196 LEU A C 1
ATOM 1611 O O . LEU A 1 196 ? -10.840 -6.162 5.437 1.00 97.81 196 LEU A O 1
ATOM 1615 N N . TYR A 1 197 ? -11.546 -5.907 7.553 1.00 98.12 197 TYR A N 1
ATOM 1616 C CA . TYR A 1 197 ? -10.399 -6.606 8.144 1.00 98.12 197 TYR A CA 1
ATOM 1617 C C . TYR A 1 197 ? -10.435 -8.112 7.869 1.00 98.12 197 TYR A C 1
ATOM 1619 O O . TYR A 1 197 ? -9.408 -8.680 7.508 1.00 98.12 197 TYR A O 1
ATOM 1627 N N . VAL A 1 198 ? -11.604 -8.747 7.988 1.00 97.56 198 VAL A N 1
ATOM 1628 C CA . VAL A 1 198 ? -11.779 -10.181 7.707 1.00 97.56 198 VAL A CA 1
ATOM 1629 C C . VAL A 1 198 ? -11.515 -10.488 6.233 1.00 97.56 198 VAL A C 1
ATOM 1631 O O . VAL A 1 198 ? -10.786 -11.429 5.924 1.00 97.56 198 VAL A O 1
ATOM 1634 N N . ASP A 1 199 ? -12.055 -9.677 5.317 1.00 98.06 199 ASP A N 1
ATOM 1635 C CA . ASP A 1 199 ? -11.787 -9.843 3.886 1.00 98.06 199 ASP A CA 1
ATOM 1636 C C . ASP A 1 199 ? -10.300 -9.654 3.566 1.00 98.06 199 ASP A C 1
ATOM 1638 O O . ASP A 1 199 ? -9.712 -10.469 2.854 1.00 98.06 199 ASP A O 1
ATOM 1642 N N . ALA A 1 200 ? -9.669 -8.626 4.140 1.00 97.94 200 ALA A N 1
ATOM 1643 C CA . ALA A 1 200 ? -8.248 -8.374 3.942 1.00 97.94 200 ALA A CA 1
ATOM 1644 C C . ALA A 1 200 ? -7.367 -9.513 4.466 1.00 97.94 200 ALA A C 1
ATOM 1646 O O . ALA A 1 200 ? -6.414 -9.890 3.786 1.00 97.94 200 ALA A O 1
ATOM 1647 N N . TYR A 1 201 ? -7.693 -10.070 5.636 1.00 97.56 201 TYR A N 1
ATOM 1648 C CA . TYR A 1 201 ? -6.977 -11.209 6.208 1.00 97.56 201 TYR A CA 1
ATOM 1649 C C . TYR A 1 201 ? -7.037 -12.415 5.271 1.00 97.56 201 TYR A C 1
ATOM 1651 O O . TYR A 1 201 ? -5.998 -12.905 4.842 1.00 97.56 201 TYR A O 1
ATOM 1659 N N . ARG A 1 202 ? -8.248 -12.809 4.859 1.00 97.62 202 ARG A N 1
ATOM 1660 C CA . ARG A 1 202 ? -8.466 -13.949 3.960 1.00 97.62 202 ARG A CA 1
ATOM 1661 C C . ARG A 1 202 ? -7.756 -13.772 2.620 1.00 97.62 202 ARG A C 1
ATOM 1663 O O . ARG A 1 202 ? -7.127 -14.699 2.130 1.00 97.62 202 ARG A O 1
ATOM 1670 N N . ARG A 1 203 ? -7.854 -12.589 2.006 1.00 97.88 203 ARG A N 1
ATOM 1671 C CA . ARG A 1 203 ? -7.194 -12.319 0.718 1.00 97.88 203 ARG A CA 1
ATOM 1672 C C . ARG A 1 203 ? -5.675 -12.391 0.835 1.00 97.88 203 ARG A C 1
ATOM 1674 O O . ARG A 1 203 ? -5.038 -12.932 -0.062 1.00 97.88 203 ARG A O 1
ATOM 1681 N N . LEU A 1 204 ? -5.107 -11.846 1.913 1.00 96.75 204 LEU A N 1
ATOM 1682 C CA . LEU A 1 204 ? -3.668 -11.904 2.149 1.00 96.75 204 LEU A CA 1
ATOM 1683 C C . LEU A 1 204 ? -3.208 -13.341 2.409 1.00 96.75 204 LEU A C 1
ATOM 1685 O O . LEU A 1 204 ? -2.251 -13.778 1.788 1.00 96.75 204 LEU A O 1
ATOM 1689 N N . GLU A 1 205 ? -3.898 -14.073 3.281 1.00 95.69 205 GLU A N 1
ATOM 1690 C CA . GLU A 1 205 ? -3.576 -15.462 3.620 1.00 95.69 205 GLU A CA 1
ATOM 1691 C C . GLU A 1 205 ? -3.648 -16.377 2.395 1.00 95.69 205 GLU A C 1
ATOM 1693 O O . GLU A 1 205 ? -2.681 -17.079 2.107 1.00 95.69 205 GLU A O 1
ATOM 1698 N N . ASN A 1 206 ? -4.730 -16.287 1.613 1.00 95.69 206 ASN A N 1
ATOM 1699 C CA . ASN A 1 206 ? -4.864 -17.029 0.361 1.00 95.69 206 ASN A CA 1
ATOM 1700 C C . ASN A 1 206 ? -3.687 -16.735 -0.575 1.00 95.69 206 ASN A C 1
ATOM 1702 O O . ASN A 1 206 ? -3.044 -17.661 -1.063 1.00 95.69 206 ASN A O 1
ATOM 1706 N N . LYS A 1 207 ? -3.339 -15.454 -0.766 1.00 94.62 207 LYS A N 1
ATOM 1707 C CA . LYS A 1 207 ? -2.239 -15.093 -1.664 1.00 94.62 207 LYS A CA 1
ATOM 1708 C C . LYS A 1 207 ? -0.882 -15.576 -1.162 1.00 94.62 207 LYS A C 1
ATOM 1710 O O . LYS A 1 207 ? -0.053 -15.984 -1.961 1.00 94.62 207 LYS A O 1
ATOM 1715 N N . LEU A 1 208 ? -0.652 -15.546 0.149 1.00 92.56 208 LEU A N 1
ATOM 1716 C CA . LEU A 1 208 ? 0.579 -16.067 0.741 1.00 92.56 208 LEU A CA 1
ATOM 1717 C C . LEU A 1 208 ? 0.665 -17.594 0.642 1.00 92.56 208 LEU A C 1
ATOM 1719 O O . LEU A 1 208 ? 1.766 -18.108 0.515 1.00 92.56 208 LEU A O 1
ATOM 1723 N N . SER A 1 209 ? -0.465 -18.308 0.663 1.00 91.38 209 SER A N 1
ATOM 1724 C CA . SER A 1 209 ? -0.492 -19.766 0.476 1.00 91.38 209 SER A CA 1
ATOM 1725 C C . SER A 1 209 ? -0.225 -20.212 -0.966 1.00 91.38 209 SER A C 1
ATOM 1727 O O . SER A 1 209 ? 0.237 -21.327 -1.177 1.00 91.38 209 SER A O 1
ATOM 1729 N N . GLU A 1 210 ? -0.488 -19.343 -1.948 1.00 90.19 210 GLU A N 1
ATOM 1730 C CA . GLU A 1 210 ? -0.164 -19.572 -3.365 1.00 90.19 210 GLU A CA 1
ATOM 1731 C C . GLU A 1 210 ? 1.332 -19.385 -3.666 1.00 90.19 210 GLU A C 1
ATOM 1733 O O . GLU A 1 210 ? 1.815 -19.850 -4.695 1.00 90.19 210 GLU A O 1
ATOM 1738 N N . ILE A 1 211 ? 2.066 -18.673 -2.806 1.00 87.25 211 ILE A N 1
ATOM 1739 C CA . ILE A 1 211 ? 3.475 -18.340 -3.024 1.00 87.25 211 ILE A CA 1
ATOM 1740 C C . ILE A 1 211 ? 4.343 -19.381 -2.314 1.00 87.25 211 ILE A C 1
ATOM 1742 O O . ILE A 1 211 ? 4.414 -19.398 -1.087 1.00 87.25 211 ILE A O 1
ATOM 1746 N N . GLU A 1 212 ? 5.018 -20.233 -3.090 1.00 74.94 212 GLU A N 1
ATOM 1747 C CA . GLU A 1 212 ? 5.834 -21.342 -2.570 1.00 74.94 212 GLU A CA 1
ATOM 1748 C C . GLU A 1 212 ? 7.009 -20.872 -1.696 1.00 74.94 212 GLU A C 1
ATOM 1750 O O . GLU A 1 212 ? 7.309 -21.492 -0.675 1.00 74.94 212 GLU A O 1
ATOM 1755 N N . SER A 1 213 ? 7.663 -19.766 -2.070 1.00 74.75 213 SER A N 1
ATOM 1756 C CA . SER A 1 213 ? 8.788 -19.187 -1.332 1.00 74.75 213 SER A CA 1
ATOM 1757 C C . SER A 1 213 ? 8.760 -17.657 -1.390 1.00 74.75 213 SER A C 1
ATOM 1759 O O . SER A 1 213 ? 8.550 -17.055 -2.439 1.00 74.75 213 SER A O 1
ATOM 1761 N N . LEU A 1 214 ? 8.983 -17.023 -0.237 1.00 74.62 214 LEU A N 1
ATOM 1762 C CA . LEU A 1 214 ? 9.120 -15.568 -0.071 1.00 74.62 214 LEU A CA 1
ATOM 1763 C C . LEU A 1 214 ? 10.542 -15.187 0.374 1.00 74.62 214 LEU A C 1
ATOM 1765 O O . LEU A 1 214 ? 10.756 -14.089 0.900 1.00 74.62 214 LEU A O 1
ATOM 1769 N N . ASP A 1 215 ? 11.488 -16.113 0.205 1.00 70.62 215 ASP A N 1
ATOM 1770 C CA . ASP A 1 215 ? 12.854 -15.990 0.710 1.00 70.62 215 ASP A CA 1
ATOM 1771 C C . ASP A 1 215 ? 13.661 -14.958 -0.092 1.00 70.62 215 ASP A C 1
ATOM 1773 O O . ASP A 1 215 ? 14.456 -14.217 0.493 1.00 70.62 215 ASP A O 1
ATOM 1777 N N . GLU A 1 216 ? 13.376 -14.817 -1.394 1.00 77.31 216 GLU A N 1
ATOM 1778 C CA . GLU A 1 216 ? 13.974 -13.807 -2.268 1.00 77.31 216 GLU A CA 1
ATOM 1779 C C . GLU A 1 216 ? 12.897 -12.967 -2.977 1.00 77.31 216 GLU A C 1
ATOM 1781 O O . GLU A 1 216 ? 12.161 -13.429 -3.843 1.00 77.31 216 GLU A O 1
ATOM 1786 N N . ILE A 1 217 ? 12.780 -11.689 -2.598 1.00 80.06 217 ILE A N 1
ATOM 1787 C CA . ILE A 1 217 ? 11.886 -10.745 -3.281 1.00 80.06 217 ILE A CA 1
ATOM 1788 C C . ILE A 1 217 ? 12.671 -10.074 -4.410 1.00 80.06 217 ILE A C 1
ATOM 1790 O O . ILE A 1 217 ? 13.584 -9.291 -4.152 1.00 80.06 217 ILE A O 1
ATOM 1794 N N . LEU A 1 218 ? 12.269 -10.350 -5.652 1.00 79.88 218 LEU A N 1
ATOM 1795 C CA . LEU A 1 218 ? 12.841 -9.820 -6.895 1.00 79.88 218 LEU A CA 1
ATOM 1796 C C . LEU A 1 218 ? 12.492 -8.342 -7.116 1.00 79.88 218 LEU A C 1
ATOM 1798 O O . LEU A 1 218 ? 13.124 -7.642 -7.911 1.00 79.88 218 LEU A O 1
ATOM 1802 N N . LEU A 1 219 ? 11.450 -7.860 -6.437 1.00 81.75 219 LEU A N 1
ATOM 1803 C CA . LEU A 1 219 ? 11.028 -6.469 -6.504 1.00 81.75 219 LEU A CA 1
ATOM 1804 C C . LEU A 1 219 ? 11.948 -5.562 -5.677 1.00 81.75 219 LEU A C 1
ATOM 1806 O O . LEU A 1 219 ? 12.433 -5.955 -4.615 1.00 81.75 219 LEU A O 1
ATOM 1810 N N . PRO A 1 220 ? 12.130 -4.298 -6.097 1.00 82.44 220 PRO A N 1
ATOM 1811 C CA . PRO A 1 220 ? 12.835 -3.311 -5.295 1.00 82.44 220 PRO A CA 1
ATOM 1812 C C . PRO A 1 220 ? 12.298 -3.258 -3.854 1.00 82.44 220 PRO A C 1
ATOM 1814 O O . PRO A 1 220 ? 11.094 -3.112 -3.637 1.00 82.44 220 PRO A O 1
ATOM 1817 N N . ALA A 1 221 ? 13.188 -3.327 -2.856 1.00 76.50 221 ALA A N 1
ATOM 1818 C CA . ALA A 1 221 ? 12.812 -3.405 -1.435 1.00 76.50 221 ALA A CA 1
ATOM 1819 C C . ALA A 1 221 ? 11.970 -2.210 -0.947 1.00 76.50 221 ALA A C 1
ATOM 1821 O O . ALA A 1 221 ? 11.257 -2.284 0.057 1.00 76.50 221 ALA A O 1
ATOM 1822 N N . ASN A 1 222 ? 12.064 -1.083 -1.654 1.00 79.00 222 ASN A N 1
ATOM 1823 C CA . ASN A 1 222 ? 11.249 0.097 -1.418 1.00 79.00 222 ASN A CA 1
ATOM 1824 C C . ASN A 1 222 ? 9.777 -0.133 -1.825 1.00 79.00 222 ASN A C 1
ATOM 1826 O O . ASN A 1 222 ? 8.891 0.460 -1.207 1.00 79.00 222 ASN A O 1
ATOM 1830 N N . LEU A 1 223 ? 9.512 -0.977 -2.820 1.00 84.88 223 LEU A N 1
ATOM 1831 C CA . LEU A 1 223 ? 8.185 -1.280 -3.344 1.00 84.88 223 LEU A CA 1
ATOM 1832 C C . LEU A 1 223 ? 7.489 -2.389 -2.547 1.00 84.88 223 LEU A C 1
ATOM 1834 O O . LEU A 1 223 ? 6.354 -2.203 -2.112 1.00 84.88 223 LEU A O 1
ATOM 1838 N N . LEU A 1 224 ? 8.177 -3.510 -2.322 1.00 89.81 224 LEU A N 1
ATOM 1839 C CA . LEU A 1 224 ? 7.678 -4.620 -1.517 1.00 89.81 224 LEU A CA 1
ATOM 1840 C C . LEU A 1 224 ? 8.838 -5.268 -0.759 1.00 89.81 224 LEU A C 1
ATOM 1842 O O . LEU A 1 224 ? 9.922 -5.466 -1.292 1.00 89.81 224 LEU A O 1
ATOM 1846 N N . SER A 1 225 ? 8.608 -5.600 0.505 1.00 90.75 225 SER A N 1
ATOM 1847 C CA . SER A 1 225 ? 9.554 -6.366 1.321 1.00 90.75 225 SER A CA 1
ATOM 1848 C C . SER A 1 225 ? 8.814 -7.323 2.245 1.00 90.75 225 SER A C 1
ATOM 1850 O O . SER A 1 225 ? 7.688 -7.042 2.667 1.00 90.75 225 SER A O 1
ATOM 1852 N N . LEU A 1 226 ? 9.464 -8.410 2.656 1.00 89.75 226 LEU A N 1
ATOM 1853 C CA . LEU A 1 226 ? 8.881 -9.381 3.583 1.00 89.75 226 LEU A CA 1
ATOM 1854 C C . LEU A 1 226 ? 8.445 -8.711 4.896 1.00 89.75 226 LEU A C 1
ATOM 1856 O O . LEU A 1 226 ? 7.379 -8.992 5.444 1.00 89.75 226 LEU A O 1
ATOM 1860 N N . ASN A 1 227 ? 9.233 -7.740 5.361 1.00 91.00 227 ASN A N 1
ATOM 1861 C CA . ASN A 1 227 ? 8.909 -6.933 6.534 1.00 91.00 227 ASN A CA 1
ATOM 1862 C C . ASN A 1 227 ? 7.647 -6.087 6.333 1.00 91.00 227 ASN A C 1
ATOM 1864 O O . ASN A 1 227 ? 6.841 -5.974 7.258 1.00 91.00 227 ASN A O 1
ATOM 1868 N N . SER A 1 228 ? 7.446 -5.510 5.144 1.00 91.75 228 SER A N 1
ATOM 1869 C CA . SER A 1 228 ? 6.236 -4.738 4.837 1.00 91.75 228 SER A CA 1
ATOM 1870 C C . SER A 1 228 ? 4.981 -5.615 4.821 1.00 91.75 228 SER A C 1
ATOM 1872 O O . SER A 1 228 ? 3.969 -5.223 5.403 1.00 91.75 228 SER A O 1
ATOM 1874 N N . VAL A 1 229 ? 5.070 -6.829 4.268 1.00 93.50 229 VAL A N 1
ATOM 1875 C CA . VAL A 1 229 ? 3.973 -7.809 4.230 1.00 93.50 229 VAL A CA 1
ATOM 1876 C C . VAL A 1 229 ? 3.621 -8.281 5.641 1.00 93.50 229 VAL A C 1
ATOM 1878 O O . VAL A 1 229 ? 2.467 -8.183 6.054 1.00 93.50 229 VAL A O 1
ATOM 1881 N N . ARG A 1 230 ? 4.621 -8.670 6.444 1.00 93.75 230 ARG A N 1
ATOM 1882 C CA . ARG A 1 230 ? 4.425 -9.035 7.861 1.00 93.75 230 ARG A CA 1
ATOM 1883 C C . ARG A 1 230 ? 3.841 -7.883 8.682 1.00 93.75 230 ARG A C 1
ATOM 1885 O O . ARG A 1 230 ? 3.012 -8.096 9.564 1.00 93.75 230 ARG A O 1
ATOM 1892 N N . SER A 1 231 ? 4.260 -6.649 8.402 1.00 95.00 231 SER A N 1
ATOM 1893 C CA . SER A 1 231 ? 3.717 -5.457 9.066 1.00 95.00 231 SER A CA 1
ATOM 1894 C C . SER A 1 231 ? 2.257 -5.207 8.687 1.00 95.00 231 SER A C 1
ATOM 1896 O O . SER A 1 231 ? 1.472 -4.793 9.541 1.00 95.00 231 SER A O 1
ATOM 1898 N N . LEU A 1 232 ? 1.881 -5.469 7.432 1.00 96.31 232 LEU A N 1
ATOM 1899 C CA . LEU A 1 232 ? 0.492 -5.408 6.986 1.00 96.31 232 LEU A CA 1
ATOM 1900 C C . LEU A 1 232 ? -0.349 -6.487 7.675 1.00 96.31 232 LEU A C 1
ATOM 1902 O O . LEU A 1 232 ? -1.383 -6.148 8.237 1.00 96.31 232 LEU A O 1
ATOM 1906 N N . GLN A 1 233 ? 0.118 -7.736 7.725 1.00 96.50 233 GLN A N 1
ATOM 1907 C CA . GLN A 1 233 ? -0.576 -8.821 8.426 1.00 96.50 233 GLN A CA 1
ATOM 1908 C C . GLN A 1 233 ? -0.865 -8.457 9.891 1.00 96.50 233 GLN A C 1
ATOM 1910 O O . GLN A 1 233 ? -2.021 -8.446 10.314 1.00 96.50 233 GLN A O 1
ATOM 1915 N N . LYS A 1 234 ? 0.159 -8.014 10.634 1.00 96.69 234 LYS A N 1
ATOM 1916 C CA . LYS A 1 234 ? -0.006 -7.546 12.021 1.00 96.69 234 LYS A CA 1
ATOM 1917 C C . LYS A 1 234 ? -0.985 -6.378 12.137 1.00 96.69 234 LYS A C 1
ATOM 1919 O O . LYS A 1 234 ? -1.736 -6.291 13.104 1.00 96.69 234 LYS A O 1
ATOM 1924 N N . ARG A 1 235 ? -0.984 -5.446 11.176 1.00 95.69 235 ARG A N 1
ATOM 1925 C CA . ARG A 1 235 ? -1.942 -4.328 11.148 1.00 95.69 235 ARG A CA 1
ATOM 1926 C C . ARG A 1 235 ? -3.374 -4.824 10.968 1.00 95.69 235 ARG A C 1
ATOM 1928 O O . ARG A 1 235 ? -4.260 -4.287 11.628 1.00 95.69 235 ARG A O 1
ATOM 1935 N N . ILE A 1 236 ? -3.596 -5.798 10.089 1.00 97.75 236 ILE A N 1
ATOM 1936 C CA . ILE A 1 236 ? -4.918 -6.378 9.833 1.00 97.75 236 ILE A CA 1
ATOM 1937 C C . ILE A 1 236 ? -5.445 -7.046 11.106 1.00 97.75 236 ILE A C 1
ATOM 1939 O O . ILE A 1 236 ? -6.549 -6.730 11.544 1.00 97.75 236 ILE A O 1
ATOM 1943 N N . GLU A 1 237 ? -4.627 -7.883 11.745 1.00 96.75 237 GLU A N 1
ATOM 1944 C CA . GLU A 1 237 ? -4.975 -8.585 12.987 1.00 96.75 237 GLU A CA 1
ATOM 1945 C C . GLU A 1 237 ? -5.266 -7.605 14.134 1.00 96.75 237 GLU A C 1
ATOM 1947 O O . GLU A 1 237 ? -6.329 -7.650 14.758 1.00 96.75 237 GLU A O 1
ATOM 1952 N N . ASN A 1 238 ? -4.358 -6.655 14.376 1.00 95.81 238 ASN A N 1
ATOM 1953 C CA . ASN A 1 238 ? -4.524 -5.655 15.433 1.00 95.81 238 ASN A CA 1
ATOM 1954 C C . ASN A 1 238 ? -5.730 -4.742 15.180 1.00 95.81 238 ASN A C 1
ATOM 1956 O O . ASN A 1 238 ? -6.450 -4.398 16.117 1.00 95.81 238 ASN A O 1
ATOM 1960 N N . GLY A 1 239 ? -5.959 -4.350 13.924 1.00 94.12 239 GLY A N 1
ATOM 1961 C CA . GLY A 1 239 ? -7.102 -3.535 13.524 1.00 94.12 239 GLY A CA 1
ATOM 1962 C C . GLY A 1 239 ? -8.429 -4.265 13.729 1.00 94.12 239 GLY A C 1
ATOM 1963 O O . GLY A 1 239 ? -9.339 -3.706 14.339 1.00 94.12 239 GLY A O 1
ATOM 1964 N N . GLY A 1 240 ? -8.514 -5.533 13.318 1.00 94.94 240 GLY A N 1
ATOM 1965 C CA . GLY A 1 240 ? -9.685 -6.380 13.555 1.00 94.94 240 GLY A CA 1
ATOM 1966 C C . GLY A 1 240 ? -9.994 -6.533 15.046 1.00 94.94 240 GLY A C 1
ATOM 1967 O O . GLY A 1 240 ? -11.114 -6.254 15.478 1.00 94.94 240 GLY A O 1
ATOM 1968 N N . ASN A 1 241 ? -8.983 -6.860 15.856 1.00 94.38 241 ASN A N 1
ATOM 1969 C CA . ASN A 1 241 ? -9.118 -6.951 17.314 1.00 94.38 241 ASN A CA 1
ATOM 1970 C C . ASN A 1 241 ? -9.543 -5.614 17.943 1.00 94.38 241 ASN A C 1
ATOM 1972 O O . ASN A 1 241 ? -10.400 -5.576 18.830 1.00 94.38 241 ASN A O 1
ATOM 1976 N N . SER A 1 242 ? -8.995 -4.494 17.462 1.00 93.44 242 SER A N 1
ATOM 1977 C CA . SER A 1 242 ? -9.397 -3.156 17.907 1.00 93.44 242 SER A CA 1
ATOM 1978 C C . SER A 1 242 ? -10.865 -2.854 17.592 1.00 93.44 242 SER A C 1
ATOM 1980 O O . SER A 1 242 ? -11.549 -2.260 18.422 1.00 93.44 242 SER A O 1
ATOM 1982 N N . VAL A 1 243 ? -11.373 -3.256 16.425 1.00 94.50 243 VAL A N 1
ATOM 1983 C CA . VAL A 1 243 ? -12.786 -3.056 16.073 1.00 94.50 243 VAL A CA 1
ATOM 1984 C C . VAL A 1 243 ? -13.697 -3.910 16.952 1.00 94.50 243 VAL A C 1
ATOM 1986 O O . VAL A 1 243 ? -14.687 -3.393 17.462 1.00 94.50 243 VAL A O 1
ATOM 1989 N N . ILE A 1 244 ? -13.351 -5.180 17.182 1.00 93.06 244 ILE A N 1
ATOM 1990 C CA . ILE A 1 244 ? -14.128 -6.088 18.044 1.00 93.06 244 ILE A CA 1
ATOM 1991 C C . ILE A 1 244 ? -14.210 -5.535 19.470 1.00 93.06 244 ILE A C 1
ATOM 1993 O O . ILE A 1 244 ? -15.293 -5.441 20.047 1.00 93.06 244 ILE A O 1
ATOM 1997 N N . THR A 1 245 ? -13.071 -5.126 20.032 1.00 89.88 245 THR A N 1
ATOM 1998 C CA . THR A 1 245 ? -13.012 -4.568 21.392 1.00 89.88 245 THR A CA 1
ATOM 1999 C C . THR A 1 245 ? -13.825 -3.283 21.529 1.00 89.88 245 THR A C 1
ATOM 2001 O O . THR A 1 245 ? -14.552 -3.135 22.510 1.00 89.88 245 THR A O 1
ATOM 2004 N N . LEU A 1 246 ? -13.765 -2.382 20.545 1.00 87.94 246 LEU A N 1
ATOM 2005 C CA . LEU A 1 246 ? -14.577 -1.162 20.539 1.00 87.94 246 LEU A CA 1
ATOM 2006 C C . LEU A 1 246 ? -16.068 -1.452 20.384 1.00 87.94 246 LEU A C 1
ATOM 2008 O O . LEU A 1 246 ? -16.868 -0.848 21.090 1.00 87.94 246 LEU A O 1
ATOM 2012 N N . ALA A 1 247 ? -16.442 -2.396 19.520 1.00 88.88 247 ALA A N 1
ATOM 2013 C CA . ALA A 1 247 ? -17.834 -2.793 19.341 1.00 88.88 247 ALA A CA 1
ATOM 2014 C C . ALA A 1 247 ? -18.427 -3.372 20.635 1.00 88.88 247 ALA A C 1
ATOM 2016 O O . ALA A 1 247 ? -19.525 -2.994 21.041 1.00 88.88 247 ALA A O 1
ATOM 2017 N N . GLU A 1 248 ? -17.686 -4.244 21.324 1.00 86.69 248 GLU A N 1
ATOM 2018 C CA . GLU A 1 248 ? -18.092 -4.794 22.621 1.00 86.69 248 GLU A CA 1
ATOM 2019 C C . GLU A 1 248 ? -18.149 -3.719 23.715 1.00 86.69 248 GLU A C 1
ATOM 2021 O O . GLU A 1 248 ? -19.072 -3.708 24.534 1.00 86.69 248 GLU A O 1
ATOM 2026 N N . TYR A 1 249 ? -17.199 -2.783 23.716 1.00 83.25 249 TYR A N 1
ATOM 2027 C CA . TYR A 1 249 ? -17.198 -1.644 24.631 1.00 83.25 249 TYR A CA 1
ATOM 2028 C C . TYR A 1 249 ? -18.420 -0.737 24.421 1.00 83.25 249 TYR A C 1
ATOM 2030 O O . TYR A 1 249 ? -19.136 -0.435 25.379 1.00 83.25 249 TYR A O 1
ATOM 2038 N N . GLU A 1 250 ? -18.712 -0.351 23.176 1.00 80.38 250 GLU A N 1
ATOM 2039 C CA . GLU A 1 250 ? -19.890 0.453 22.849 1.00 80.38 250 GLU A CA 1
ATOM 2040 C C . GLU A 1 250 ? -21.185 -0.288 23.176 1.00 80.38 250 GLU A C 1
ATOM 2042 O O . GLU A 1 250 ? -22.073 0.285 23.806 1.00 80.38 250 GLU A O 1
ATOM 2047 N N . LYS A 1 251 ? -21.281 -1.582 22.857 1.00 81.44 251 LYS A N 1
ATOM 2048 C CA . LYS A 1 251 ? -22.440 -2.413 23.210 1.00 81.44 251 LYS A CA 1
ATOM 2049 C C . LYS A 1 251 ? -22.698 -2.429 24.719 1.00 81.44 251 LYS A C 1
ATOM 2051 O O . LYS A 1 251 ? -23.846 -2.287 25.141 1.00 81.44 251 LYS A O 1
ATOM 2056 N N . ARG A 1 252 ? -21.652 -2.546 25.546 1.00 74.19 252 ARG A N 1
ATOM 2057 C CA . ARG A 1 252 ? -21.766 -2.500 27.018 1.00 74.19 252 ARG A CA 1
ATOM 2058 C C . ARG A 1 252 ? -22.165 -1.113 27.530 1.00 74.19 252 ARG A C 1
ATOM 2060 O O . ARG A 1 252 ? -22.974 -1.020 28.449 1.00 74.19 252 ARG A O 1
ATOM 2067 N N . ASN A 1 253 ? -21.671 -0.043 26.910 1.00 67.19 253 ASN A N 1
ATOM 2068 C CA . ASN A 1 253 ? -22.004 1.334 27.289 1.00 67.19 253 ASN A CA 1
ATOM 2069 C C . ASN A 1 253 ? -23.402 1.786 26.836 1.00 67.19 253 ASN A C 1
ATOM 2071 O O . ASN A 1 253 ? -24.055 2.577 27.528 1.00 67.19 253 ASN A O 1
ATOM 2075 N N . HIS A 1 254 ? -23.875 1.299 25.688 1.00 62.41 254 HIS A N 1
ATOM 2076 C CA . HIS A 1 254 ? -25.201 1.597 25.144 1.00 62.41 254 HIS A CA 1
ATOM 2077 C C . HIS A 1 254 ? -26.292 0.652 25.667 1.00 62.41 254 HIS A C 1
ATOM 2079 O O . HIS A 1 254 ? -27.457 1.041 25.685 1.00 62.41 254 HIS A O 1
ATOM 2085 N N . GLY A 1 255 ? -25.934 -0.536 26.169 1.00 53.69 255 GLY A N 1
ATOM 2086 C CA . GLY A 1 255 ? -26.869 -1.502 26.762 1.00 53.69 255 GLY A CA 1
ATOM 2087 C C . GLY A 1 255 ? -27.445 -1.098 28.125 1.00 53.69 255 GLY A C 1
ATOM 2088 O O . GLY A 1 255 ? -28.455 -1.649 28.553 1.00 53.69 255 GLY A O 1
ATOM 2089 N N . GLY A 1 256 ? -26.853 -0.108 28.798 1.00 56.09 256 GLY A N 1
ATOM 2090 C CA . GLY A 1 256 ? -27.424 0.513 29.991 1.00 56.09 256 GLY A CA 1
ATOM 2091 C C . GLY A 1 256 ? -28.299 1.704 29.616 1.00 56.09 256 GLY A C 1
ATOM 2092 O O . GLY A 1 256 ? -27.849 2.851 29.730 1.00 56.09 256 GLY A O 1
ATOM 2093 N N . SER A 1 257 ? -29.527 1.462 29.148 1.00 53.34 257 SER A N 1
ATOM 2094 C CA . SER A 1 257 ? -30.569 2.484 29.253 1.00 53.34 257 SER A CA 1
ATOM 2095 C C . SER A 1 257 ? -30.836 2.652 30.738 1.00 53.34 257 SER A C 1
ATOM 2097 O O . SER A 1 257 ? -31.519 1.821 31.329 1.00 53.34 257 SER A O 1
ATOM 2099 N N . LEU A 1 258 ? -30.263 3.695 31.339 1.00 60.75 258 LEU A N 1
ATOM 2100 C CA . LEU A 1 258 ? -30.644 4.104 32.683 1.00 60.75 258 LEU A CA 1
ATOM 2101 C C . LEU A 1 258 ? -32.159 4.252 32.681 1.00 60.75 258 LEU A C 1
ATOM 2103 O O . LEU A 1 258 ? -32.712 5.037 31.903 1.00 60.75 258 LEU A O 1
ATOM 2107 N N . GLY A 1 259 ? -32.829 3.449 33.499 1.00 66.44 259 GLY A N 1
ATOM 2108 C CA . GLY A 1 259 ? -34.239 3.623 33.766 1.00 66.44 259 GLY A CA 1
ATOM 2109 C C . GLY A 1 259 ? -34.483 5.078 34.151 1.00 66.44 259 GLY A C 1
ATOM 2110 O O . GLY A 1 259 ? -33.641 5.734 34.766 1.00 66.44 259 GLY A O 1
ATOM 2111 N N . LYS A 1 260 ? -35.653 5.614 33.801 1.00 66.88 260 LYS A N 1
ATOM 2112 C CA . LYS A 1 260 ? -36.048 6.995 34.138 1.00 66.88 260 LYS A CA 1
ATOM 2113 C C . LYS A 1 260 ? -35.848 7.332 35.630 1.00 66.88 260 LYS A C 1
ATOM 2115 O O . LYS A 1 260 ? -35.665 8.499 35.971 1.00 66.88 260 LYS A O 1
ATOM 2120 N N . TYR A 1 261 ? -35.870 6.309 36.483 1.00 71.44 261 TYR A N 1
ATOM 2121 C CA . TYR A 1 261 ? -35.757 6.379 37.938 1.00 71.44 261 TYR A CA 1
ATOM 2122 C C . TYR A 1 261 ? -34.450 5.789 38.486 1.00 71.44 261 TYR A C 1
ATOM 2124 O O . TYR A 1 261 ? -34.323 5.636 39.698 1.00 71.44 261 TYR A O 1
ATOM 2132 N N . ASP A 1 262 ? -33.484 5.458 37.625 1.00 75.56 262 ASP A N 1
ATOM 2133 C CA . ASP A 1 262 ? -32.188 4.975 38.084 1.00 75.56 262 ASP A CA 1
ATOM 2134 C C . ASP A 1 262 ? -31.424 6.106 38.772 1.00 75.56 262 ASP A C 1
ATOM 2136 O O . ASP A 1 262 ? -31.256 7.210 38.230 1.00 75.56 262 ASP A O 1
ATOM 2140 N N . LEU A 1 263 ? -30.951 5.789 39.976 1.00 75.88 263 LEU A N 1
ATOM 2141 C CA . LEU A 1 263 ? -30.093 6.658 40.763 1.00 75.88 263 LEU A CA 1
ATOM 2142 C C . LEU A 1 263 ? -28.735 6.824 40.067 1.00 75.88 263 LEU A C 1
ATOM 2144 O O . LEU A 1 263 ? -28.149 5.881 39.520 1.00 75.88 263 LEU A O 1
ATOM 2148 N N . THR A 1 264 ? -28.236 8.048 40.102 1.00 81.31 264 THR A N 1
ATOM 2149 C CA . THR A 1 264 ? -26.874 8.424 39.721 1.00 81.31 264 THR A CA 1
ATOM 2150 C C . THR A 1 264 ? -25.844 7.855 40.696 1.00 81.31 264 THR A C 1
ATOM 2152 O O . THR A 1 264 ? -26.178 7.448 41.808 1.00 81.31 264 THR A O 1
ATOM 2155 N N . VAL A 1 265 ? -24.570 7.825 40.298 1.00 82.75 265 VAL A N 1
ATOM 2156 C CA . VAL A 1 265 ? -23.471 7.333 41.148 1.00 82.75 265 VAL A CA 1
ATOM 2157 C C . VAL A 1 265 ? -23.419 8.085 42.476 1.00 82.75 265 VAL A C 1
ATOM 2159 O O . VAL A 1 265 ? -23.259 7.455 43.519 1.00 82.75 265 VAL A O 1
ATOM 2162 N N . ILE A 1 266 ? -23.604 9.410 42.450 1.00 84.25 266 ILE A N 1
ATOM 2163 C CA . ILE A 1 266 ? -23.631 10.221 43.672 1.00 84.25 266 ILE A CA 1
ATOM 2164 C C . ILE A 1 266 ? -24.828 9.876 44.568 1.00 84.25 266 ILE A C 1
ATOM 2166 O O . ILE A 1 266 ? -24.667 9.771 45.776 1.00 84.25 266 ILE A O 1
ATOM 2170 N N . GLU A 1 267 ? -26.007 9.621 43.996 1.00 80.88 267 GLU A N 1
ATOM 2171 C CA . GLU A 1 267 ? -27.212 9.258 44.758 1.00 80.88 267 GLU A CA 1
ATOM 2172 C C . GLU A 1 267 ? -27.106 7.836 45.334 1.00 80.88 267 GLU A C 1
ATOM 2174 O O . GLU A 1 267 ? -27.667 7.536 46.386 1.00 80.88 267 GLU A O 1
ATOM 2179 N N . LYS A 1 268 ? -26.350 6.947 44.676 1.00 81.19 268 LYS A N 1
ATOM 2180 C CA . LYS A 1 268 ? -26.052 5.602 45.185 1.00 81.19 268 LYS A CA 1
ATOM 2181 C C . LYS A 1 268 ? -24.982 5.595 46.279 1.00 81.19 268 LYS A C 1
ATOM 2183 O O . LYS A 1 268 ? -24.888 4.590 46.989 1.00 81.19 268 LYS A O 1
ATOM 2188 N N . LEU A 1 269 ? -24.219 6.677 46.458 1.00 81.94 269 LEU A N 1
ATOM 2189 C CA . LEU A 1 269 ? -23.176 6.775 47.484 1.00 81.94 269 LEU A CA 1
ATOM 2190 C C . LEU A 1 269 ? -23.746 6.576 48.895 1.00 81.94 269 LEU A C 1
ATOM 2192 O O . LEU A 1 269 ? -23.182 5.817 49.684 1.00 81.94 269 LEU A O 1
ATOM 2196 N N . ASP A 1 270 ? -24.925 7.142 49.158 1.00 75.75 270 ASP A N 1
ATOM 2197 C CA . ASP A 1 270 ? -25.632 6.996 50.436 1.00 75.75 270 ASP A CA 1
ATOM 2198 C C . ASP A 1 270 ? -26.123 5.556 50.677 1.00 75.75 270 ASP A C 1
ATOM 2200 O O . ASP A 1 270 ? -26.236 5.097 51.814 1.00 75.75 270 ASP A O 1
ATOM 2204 N N . SER A 1 271 ? -26.364 4.799 49.602 1.00 69.75 271 SER A N 1
ATOM 2205 C CA . SER A 1 271 ? -26.928 3.442 49.647 1.00 69.75 271 SER A CA 1
ATOM 2206 C C . SER A 1 271 ? -25.898 2.315 49.849 1.00 69.75 271 SER A C 1
ATOM 2208 O O . SER A 1 271 ? -26.261 1.137 49.850 1.00 69.75 271 SER A O 1
ATOM 2210 N N . LYS A 1 272 ? -24.610 2.647 50.046 1.00 62.19 272 LYS A N 1
ATOM 2211 C CA . LYS A 1 272 ? -23.471 1.730 50.307 1.00 62.19 272 LYS A CA 1
ATOM 2212 C C . LYS A 1 272 ? -23.205 0.626 49.266 1.00 62.19 272 LYS A C 1
ATOM 2214 O O . LYS A 1 272 ? -22.251 -0.132 49.435 1.00 62.19 272 LYS A O 1
ATOM 2219 N N . LYS A 1 273 ? -23.991 0.508 48.192 1.00 71.25 273 LYS A N 1
ATOM 2220 C CA . LYS A 1 273 ? -23.797 -0.486 47.124 1.00 71.25 273 LYS A CA 1
ATOM 2221 C C . LYS A 1 273 ? -23.535 0.216 45.797 1.00 71.25 273 LYS A C 1
ATOM 2223 O O . LYS A 1 273 ? -24.460 0.477 45.037 1.00 71.25 273 LYS A O 1
ATOM 2228 N N . ILE A 1 274 ? -22.262 0.497 45.533 1.00 75.50 274 ILE A N 1
ATOM 2229 C CA . ILE A 1 274 ? -21.791 0.936 44.218 1.00 75.50 274 ILE A CA 1
ATOM 2230 C C . ILE A 1 274 ? -21.147 -0.272 43.544 1.00 75.50 274 ILE A C 1
ATOM 2232 O O . ILE A 1 274 ? -20.159 -0.813 44.044 1.00 75.50 274 ILE A O 1
ATOM 2236 N N . LEU A 1 275 ? -21.712 -0.714 42.424 1.00 76.56 275 LEU A N 1
ATOM 2237 C CA . LEU A 1 275 ? -21.112 -1.739 41.578 1.00 76.56 275 LEU A CA 1
ATOM 2238 C C . LEU A 1 275 ? -20.238 -1.075 40.502 1.00 76.56 275 LEU A C 1
ATOM 2240 O O . LEU A 1 275 ? -20.536 0.041 40.076 1.00 76.56 275 LEU A O 1
ATOM 2244 N N . PRO A 1 276 ? -19.200 -1.753 39.978 1.00 71.38 276 PRO A N 1
ATOM 2245 C CA . PRO A 1 276 ? -18.397 -1.222 38.870 1.00 71.38 276 PRO A CA 1
ATOM 2246 C C . PRO A 1 276 ? -19.231 -0.811 37.644 1.00 71.38 276 PRO A C 1
ATOM 2248 O O . PRO A 1 276 ? -18.888 0.139 36.947 1.00 71.38 276 PRO A O 1
ATOM 2251 N N . THR A 1 277 ? -20.366 -1.477 37.417 1.00 69.88 277 THR A N 1
ATOM 2252 C CA . THR A 1 277 ? -21.322 -1.179 36.338 1.00 69.88 277 THR A CA 1
ATOM 2253 C C . THR A 1 277 ? -22.050 0.164 36.509 1.00 69.88 277 THR A C 1
ATOM 2255 O O . THR A 1 277 ? -22.552 0.717 35.527 1.00 69.88 277 THR A O 1
ATOM 2258 N N . ASP A 1 278 ? -22.102 0.708 37.731 1.00 69.88 278 ASP A N 1
ATOM 2259 C CA . ASP A 1 278 ? -22.746 1.992 38.031 1.00 69.88 278 ASP A CA 1
ATOM 2260 C C . ASP A 1 278 ? -21.894 3.188 37.594 1.00 69.88 278 ASP A C 1
ATOM 2262 O O . ASP A 1 278 ? -22.435 4.266 37.344 1.00 69.88 278 ASP A O 1
ATOM 2266 N N . ILE A 1 279 ? -20.576 3.000 37.458 1.00 71.38 279 ILE A N 1
ATOM 2267 C CA . ILE A 1 279 ? -19.599 4.046 37.137 1.00 71.38 279 ILE A CA 1
ATOM 2268 C C . ILE A 1 279 ? -19.652 4.356 35.635 1.00 71.38 279 ILE A C 1
ATOM 2270 O O . ILE A 1 279 ? -18.770 4.012 34.852 1.00 71.38 279 ILE A O 1
ATOM 2274 N N . GLN A 1 280 ? -20.730 5.011 35.219 1.00 69.88 280 GLN A N 1
ATOM 2275 C CA . GLN A 1 280 ? -20.916 5.502 33.860 1.00 69.88 280 GLN A CA 1
ATOM 2276 C C . GLN A 1 280 ? -20.765 7.022 33.863 1.00 69.88 280 GLN A C 1
ATOM 2278 O O . GLN A 1 280 ? -21.449 7.709 34.620 1.00 69.88 280 GLN A O 1
ATOM 2283 N N . LEU A 1 281 ? -19.926 7.567 32.974 1.00 71.19 281 LEU A N 1
ATOM 2284 C CA . LEU A 1 281 ? -19.698 9.020 32.860 1.00 71.19 281 LEU A CA 1
ATOM 2285 C C . LEU A 1 281 ? -21.004 9.808 32.639 1.00 71.19 281 LEU A C 1
ATOM 2287 O O . LEU A 1 281 ? -21.153 10.929 33.114 1.00 71.19 281 LEU A O 1
ATOM 2291 N N . LYS A 1 282 ? -21.984 9.186 31.972 1.00 71.06 282 LYS A N 1
ATOM 2292 C CA . LYS A 1 282 ? -23.329 9.732 31.730 1.00 71.06 282 LYS A CA 1
ATOM 2293 C C . LYS A 1 282 ? -24.255 9.742 32.961 1.00 71.06 282 LYS A C 1
ATOM 2295 O O . LYS A 1 282 ? -25.323 10.338 32.894 1.00 71.06 282 LYS A O 1
ATOM 2300 N N . ASN A 1 283 ? -23.870 9.085 34.060 1.00 74.00 283 ASN A N 1
ATOM 2301 C CA . ASN A 1 283 ? -24.683 8.890 35.268 1.00 74.00 283 ASN A CA 1
ATOM 2302 C C . ASN A 1 283 ? -23.972 9.329 36.560 1.00 74.00 283 ASN A C 1
ATOM 2304 O O . ASN A 1 283 ? -24.315 8.856 37.641 1.00 74.00 283 ASN A O 1
ATOM 2308 N N . LEU A 1 284 ? -22.958 10.196 36.474 1.00 81.06 284 LEU A N 1
ATOM 2309 C CA . LEU A 1 284 ? -22.183 10.610 37.651 1.00 81.06 284 LEU A CA 1
ATOM 2310 C C . LEU A 1 284 ? -23.005 11.472 38.619 1.00 81.06 284 LEU A C 1
ATOM 2312 O O . LEU A 1 284 ? -22.973 11.242 39.825 1.00 81.06 284 LEU A O 1
ATOM 2316 N N . PHE A 1 285 ? -23.747 12.445 38.085 1.00 80.44 285 PHE A N 1
ATOM 2317 C CA . PHE A 1 285 ? -24.500 13.431 38.858 1.00 80.44 285 PHE A CA 1
ATOM 2318 C C . PHE A 1 285 ? -25.767 13.875 38.101 1.00 80.44 285 PHE A C 1
ATOM 2320 O O . PHE A 1 285 ? -25.727 13.988 36.869 1.00 80.44 285 PHE A O 1
ATOM 2327 N N . PRO A 1 286 ? -26.896 14.150 38.784 1.00 75.56 286 PRO A N 1
ATOM 2328 C CA . PRO A 1 286 ? -28.110 14.617 38.129 1.00 75.56 286 PRO A CA 1
ATOM 2329 C C . PRO A 1 286 ? -27.976 16.097 37.741 1.00 75.56 286 PRO A C 1
ATOM 2331 O O . PRO A 1 286 ? -28.105 16.993 38.566 1.00 75.56 286 PRO A O 1
ATOM 2334 N N . LEU A 1 287 ? -27.766 16.379 36.452 1.00 76.56 287 LEU A N 1
ATOM 2335 C CA . LEU A 1 287 ? -27.680 17.761 35.939 1.00 76.56 287 LEU A CA 1
ATOM 2336 C C . LEU A 1 287 ? -29.010 18.535 36.014 1.00 76.56 287 LEU A C 1
ATOM 2338 O O . LEU A 1 287 ? -29.037 19.747 35.815 1.00 76.56 287 LEU A O 1
ATOM 2342 N N . LYS A 1 288 ? -30.125 17.834 36.247 1.00 72.88 288 LYS A N 1
ATOM 2343 C CA . LYS A 1 288 ? -31.472 18.392 36.407 1.00 72.88 288 LYS A CA 1
ATOM 2344 C C . LYS A 1 288 ? -32.189 17.650 37.538 1.00 72.88 288 LYS A C 1
A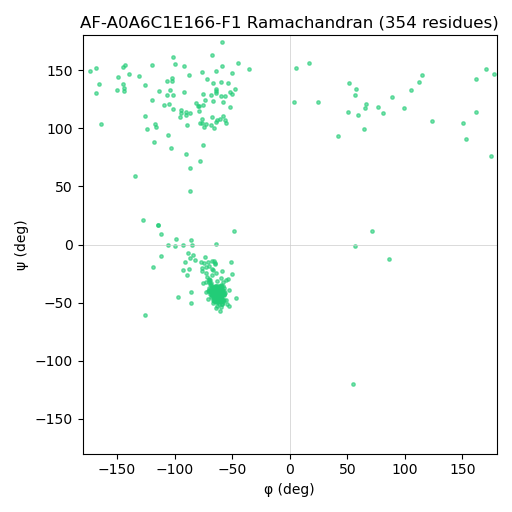TOM 2346 O O . LYS A 1 288 ? -31.972 16.442 37.667 1.00 72.88 288 LYS A O 1
ATOM 2351 N N . PRO A 1 289 ? -33.064 18.320 38.309 1.00 74.06 289 PRO A N 1
ATOM 2352 C CA . PRO A 1 289 ? -33.858 17.657 39.337 1.00 74.06 289 PRO A CA 1
ATOM 2353 C C . PRO A 1 289 ? -34.738 16.565 38.710 1.00 74.06 289 PRO A C 1
ATOM 2355 O O . PRO A 1 289 ? -35.461 16.815 37.743 1.00 74.06 289 PRO A O 1
ATOM 2358 N N . LYS A 1 290 ? -34.658 15.344 39.251 1.00 71.69 290 LYS A N 1
ATOM 2359 C CA . LYS A 1 290 ? -35.477 14.196 38.842 1.00 71.69 290 LYS A CA 1
ATOM 2360 C C . LYS A 1 290 ? -36.568 13.954 39.884 1.00 71.69 290 LYS A C 1
ATOM 2362 O O . LYS A 1 290 ? -36.289 13.904 41.076 1.00 71.69 290 LYS A O 1
ATOM 2367 N N . MET A 1 291 ? -37.804 13.766 39.430 1.00 76.31 291 MET A N 1
ATOM 2368 C CA . MET A 1 291 ? -38.905 13.344 40.300 1.00 76.31 291 MET A CA 1
ATOM 2369 C C . MET A 1 291 ? -38.804 11.836 40.538 1.00 76.31 291 MET A C 1
ATOM 2371 O O . MET A 1 291 ? -38.947 11.055 39.592 1.00 76.31 291 MET A O 1
ATOM 2375 N N . LEU A 1 292 ? -38.562 11.435 41.785 1.00 75.62 292 LEU A N 1
ATOM 2376 C CA . LEU A 1 292 ? -38.497 10.035 42.199 1.00 75.62 292 LEU A CA 1
ATOM 2377 C C . LEU A 1 292 ? -39.796 9.627 42.912 1.00 75.62 292 LEU A C 1
ATOM 2379 O O . LEU A 1 292 ? -40.343 10.424 43.678 1.00 75.62 292 LEU A O 1
ATOM 2383 N N . PRO A 1 293 ? -40.309 8.407 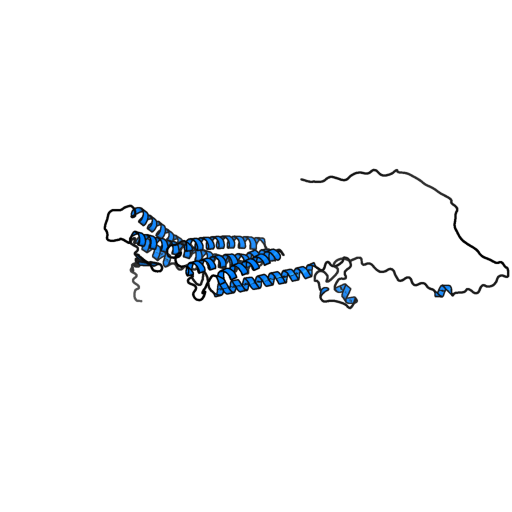42.679 1.00 77.19 293 PRO A N 1
ATOM 2384 C CA . PRO A 1 293 ? -41.431 7.890 43.448 1.00 77.19 293 PRO A CA 1
ATOM 2385 C C . PRO A 1 293 ? -40.995 7.675 44.901 1.00 77.19 293 PRO A C 1
ATOM 2387 O O . PRO A 1 293 ? -40.040 6.950 45.172 1.00 77.19 293 PRO A O 1
ATOM 2390 N N . ILE A 1 294 ? -41.705 8.303 45.836 1.00 78.4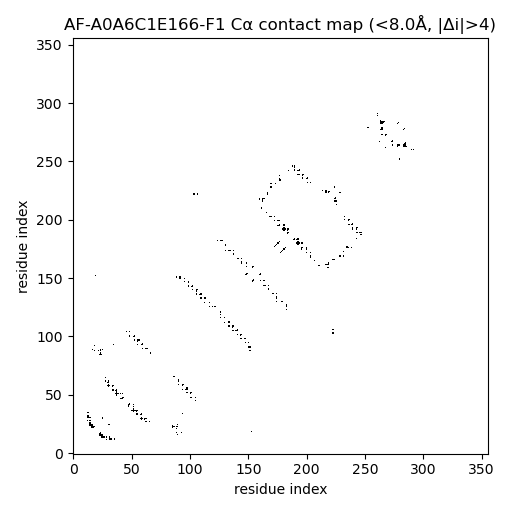4 294 ILE A N 1
ATOM 2391 C CA . ILE A 1 294 ? -41.526 8.089 47.274 1.00 78.44 294 ILE A CA 1
ATOM 2392 C C . ILE A 1 294 ? -42.667 7.171 47.725 1.00 78.44 294 ILE A C 1
ATOM 2394 O O . ILE A 1 294 ? -43.823 7.467 47.405 1.00 78.44 294 ILE A O 1
ATOM 2398 N N . PRO A 1 295 ? -42.392 6.058 48.431 1.00 74.25 295 PRO A N 1
ATOM 2399 C CA . PRO A 1 295 ? -43.460 5.231 48.977 1.00 74.25 295 PRO A CA 1
ATOM 2400 C C . PRO A 1 295 ? -44.307 6.070 49.939 1.00 74.25 295 PRO A C 1
ATOM 2402 O O . PRO A 1 295 ? -43.777 6.878 50.707 1.00 74.25 295 PRO A O 1
ATOM 2405 N N . SER A 1 296 ? -45.629 5.889 49.907 1.00 80.62 296 SER A N 1
ATOM 2406 C CA . SER A 1 296 ? -46.503 6.488 50.915 1.00 80.62 296 SER A CA 1
ATOM 2407 C C . SER A 1 296 ? -46.003 6.089 52.300 1.00 80.62 296 SER A C 1
ATOM 2409 O O . SER A 1 296 ? -45.606 4.937 52.500 1.00 80.62 296 SER A O 1
ATOM 2411 N N . LYS A 1 297 ? -46.009 7.032 53.252 1.00 84.00 297 LYS A N 1
ATOM 2412 C CA . LYS A 1 297 ? -45.649 6.730 54.642 1.00 84.00 297 LYS A CA 1
ATOM 2413 C C . LYS A 1 297 ? -46.407 5.471 55.090 1.00 84.00 297 LYS A C 1
ATOM 2415 O O . LYS A 1 297 ? -47.605 5.388 54.805 1.00 84.00 297 LYS A O 1
ATOM 2420 N N . PRO A 1 298 ? -45.741 4.506 55.747 1.00 81.06 298 PRO A N 1
ATOM 2421 C CA . PRO A 1 298 ? -46.419 3.316 56.232 1.00 81.06 298 PRO A CA 1
ATOM 2422 C C . PRO A 1 298 ? -47.565 3.747 57.144 1.00 81.06 298 PRO A C 1
ATOM 2424 O O . PRO A 1 298 ? -47.377 4.566 58.046 1.00 81.06 298 PRO A O 1
ATOM 2427 N N . THR A 1 299 ? -48.762 3.237 56.870 1.00 81.69 299 THR A N 1
ATOM 2428 C CA . THR A 1 299 ? -49.932 3.497 57.703 1.00 81.69 299 THR A CA 1
ATOM 2429 C C . THR A 1 299 ? -49.721 2.795 59.038 1.00 81.69 299 THR A C 1
ATOM 2431 O O . THR A 1 299 ? -49.831 1.574 59.129 1.00 81.69 299 THR A O 1
ATOM 2434 N N . LEU A 1 300 ? -49.367 3.563 60.067 1.00 84.94 300 LEU A N 1
ATOM 2435 C CA . LEU A 1 300 ? -49.341 3.079 61.438 1.00 84.94 300 LEU A CA 1
ATOM 2436 C C . LEU A 1 300 ? -50.748 3.253 62.009 1.00 84.94 300 LEU A C 1
ATOM 2438 O O . LEU A 1 300 ? -51.215 4.380 62.172 1.00 84.94 300 LEU A O 1
ATOM 2442 N N . PHE A 1 301 ? -51.430 2.148 62.288 1.00 84.94 301 PHE A N 1
ATOM 2443 C CA . PHE A 1 301 ? -52.662 2.198 63.062 1.00 84.94 301 PHE A CA 1
ATOM 2444 C C . PHE A 1 301 ? -52.295 2.265 64.539 1.00 84.94 301 PHE A C 1
ATOM 2446 O O . PHE A 1 301 ? -51.611 1.376 65.048 1.00 84.94 301 PHE A O 1
ATOM 2453 N N . ASP A 1 302 ? -52.752 3.310 65.224 1.00 89.25 302 ASP A N 1
ATOM 2454 C CA . ASP A 1 302 ? -52.679 3.358 66.679 1.00 89.25 302 ASP A CA 1
ATOM 2455 C C . ASP A 1 302 ? -53.751 2.431 67.264 1.00 89.25 302 ASP A C 1
ATOM 2457 O O . ASP A 1 302 ? -54.882 2.823 67.546 1.00 89.25 302 ASP A O 1
ATOM 2461 N N . LEU A 1 303 ? -53.394 1.152 67.389 1.00 89.06 303 LEU A N 1
ATOM 2462 C CA . LEU A 1 303 ? -54.272 0.134 67.956 1.00 89.06 303 LEU A CA 1
ATOM 2463 C C . LEU A 1 303 ? -54.480 0.324 69.462 1.00 89.06 303 LEU A C 1
ATOM 2465 O O . LEU A 1 303 ? -55.441 -0.227 69.994 1.00 89.06 303 LEU A O 1
ATOM 2469 N N . ALA A 1 304 ? -53.617 1.083 70.149 1.00 87.31 304 ALA A N 1
ATOM 2470 C CA . ALA A 1 304 ? -53.745 1.330 71.583 1.00 87.31 304 ALA A CA 1
ATOM 2471 C C . ALA A 1 304 ? -54.946 2.235 71.889 1.00 87.31 304 ALA A C 1
ATOM 2473 O O . ALA A 1 304 ? -55.597 2.062 72.919 1.00 87.31 304 ALA A O 1
ATOM 2474 N N . PHE A 1 305 ? -55.307 3.123 70.957 1.00 82.69 305 PHE A N 1
ATOM 2475 C CA . PHE A 1 305 ? -56.501 3.960 71.063 1.00 82.69 305 PHE A CA 1
ATOM 2476 C C . PHE A 1 305 ? -57.794 3.140 71.216 1.00 82.69 305 PHE A C 1
ATOM 2478 O O . PHE A 1 305 ? -58.691 3.538 71.955 1.00 82.69 305 PHE A O 1
ATOM 2485 N N . ASN A 1 306 ? -57.862 1.948 70.610 1.00 85.88 306 ASN A N 1
ATOM 2486 C CA . ASN A 1 306 ? -59.018 1.049 70.728 1.00 85.88 306 ASN A CA 1
ATOM 2487 C C . ASN A 1 306 ? -59.235 0.506 72.153 1.00 85.88 306 ASN A C 1
ATOM 2489 O O . ASN A 1 306 ? -60.297 -0.043 72.435 1.00 85.88 306 ASN A O 1
ATOM 2493 N N . TYR A 1 307 ? -58.242 0.636 73.038 1.00 82.44 307 TYR A N 1
ATOM 2494 C CA . TYR A 1 307 ? -58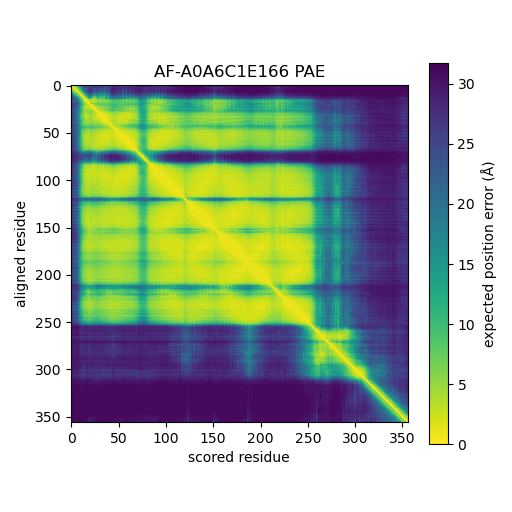.295 0.154 74.421 1.00 82.44 307 TYR A CA 1
ATOM 2495 C C . TYR A 1 307 ? -58.471 1.283 75.444 1.00 82.44 307 TYR A C 1
ATOM 2497 O O . TYR A 1 307 ? -58.564 1.013 76.644 1.00 82.44 307 TYR A O 1
ATOM 2505 N N . ILE A 1 308 ? -58.548 2.544 75.001 1.00 84.00 308 ILE A N 1
ATOM 2506 C CA . ILE A 1 308 ? -58.883 3.662 75.885 1.00 84.00 308 ILE A CA 1
ATOM 2507 C C . ILE A 1 308 ? -60.379 3.585 76.179 1.00 84.00 308 ILE A C 1
ATOM 2509 O O . ILE A 1 308 ? -61.225 3.965 75.371 1.00 84.00 308 ILE A O 1
ATOM 2513 N N . THR A 1 309 ? -60.702 3.071 77.360 1.00 78.44 309 THR A N 1
ATOM 2514 C CA . THR A 1 309 ? -62.067 3.067 77.879 1.00 78.44 309 THR A CA 1
ATOM 2515 C C . THR A 1 309 ? -62.204 4.300 78.757 1.00 78.44 309 THR A C 1
ATOM 2517 O O . THR A 1 309 ? -61.497 4.429 79.752 1.00 78.44 309 THR A O 1
ATOM 2520 N N . TYR A 1 310 ? -63.069 5.237 78.378 1.00 75.56 310 TYR A N 1
ATOM 2521 C CA . TYR A 1 310 ? -63.439 6.317 79.284 1.00 75.56 310 TYR A CA 1
ATOM 2522 C C . TYR A 1 310 ? -64.354 5.726 80.350 1.00 75.56 310 TYR A C 1
ATOM 2524 O O . TYR A 1 310 ? -65.372 5.121 80.000 1.00 75.56 310 TYR A O 1
ATOM 2532 N N . ASP A 1 311 ? -63.998 5.892 81.625 1.00 72.62 311 ASP A N 1
ATOM 2533 C CA . ASP A 1 311 ? -64.894 5.581 82.734 1.00 72.62 311 ASP A CA 1
ATOM 2534 C C . ASP A 1 311 ? -66.181 6.370 82.512 1.00 72.62 311 ASP A C 1
ATOM 2536 O O . ASP A 1 311 ? -66.233 7.596 82.656 1.00 72.62 311 ASP A O 1
ATOM 2540 N N . LYS A 1 312 ? -67.225 5.665 82.075 1.00 62.38 312 LYS A N 1
ATOM 2541 C CA . LYS A 1 312 ? -68.566 6.218 82.016 1.00 62.38 312 LYS A CA 1
ATOM 2542 C C . LYS A 1 312 ? -68.901 6.589 83.455 1.00 62.38 312 LYS A C 1
ATOM 2544 O O . LYS A 1 312 ? -69.127 5.704 84.274 1.00 62.38 312 LYS A O 1
ATOM 2549 N N . GLN A 1 313 ? -68.944 7.883 83.768 1.00 56.81 313 GLN A N 1
ATOM 2550 C CA . GLN A 1 313 ? -69.819 8.330 84.843 1.00 56.81 313 GLN A CA 1
ATOM 2551 C C . GLN A 1 313 ? -71.205 7.838 84.450 1.00 56.81 313 GLN A C 1
ATOM 2553 O O . GLN A 1 313 ? -71.753 8.310 83.458 1.00 56.81 313 GLN A O 1
ATOM 2558 N N . GLU A 1 314 ? -71.701 6.816 85.140 1.00 51.06 314 GLU A N 1
ATOM 2559 C CA . GLU A 1 314 ? -73.027 6.266 84.909 1.00 51.06 314 GLU A CA 1
ATOM 2560 C C . GLU A 1 314 ? -74.073 7.375 85.090 1.00 51.06 314 GLU A C 1
ATOM 2562 O O . GLU A 1 314 ? -74.202 7.911 86.193 1.00 51.06 314 GLU A O 1
ATOM 2567 N N . PRO A 1 315 ? -74.915 7.676 84.089 1.00 48.81 315 PRO A N 1
ATOM 2568 C CA . PRO A 1 315 ? -76.297 7.975 84.365 1.00 48.81 315 PRO A CA 1
ATOM 2569 C C . PRO A 1 315 ? -77.054 6.648 84.296 1.00 48.81 315 PRO A C 1
ATOM 2571 O O . PRO A 1 315 ? -77.167 6.015 83.247 1.00 48.81 315 PRO A O 1
ATOM 2574 N N . SER A 1 316 ? -77.507 6.224 85.470 1.00 44.53 316 SER A N 1
ATOM 2575 C CA . SER A 1 316 ? -78.635 5.331 85.733 1.00 44.53 316 SER A CA 1
ATOM 2576 C C . SER A 1 316 ? -79.369 4.735 84.520 1.00 44.53 316 SER A C 1
ATOM 2578 O O . SER A 1 316 ? -80.010 5.451 83.756 1.00 44.53 316 SER A O 1
ATOM 2580 N N . ALA A 1 317 ? -79.397 3.400 84.508 1.00 44.50 317 ALA A N 1
ATOM 2581 C CA . ALA A 1 317 ? -80.515 2.543 84.113 1.00 44.50 317 ALA A CA 1
ATOM 2582 C C . ALA A 1 317 ? -81.198 2.809 82.757 1.00 44.50 317 ALA A C 1
ATOM 2584 O O . ALA A 1 317 ? -82.032 3.699 82.625 1.00 44.50 317 ALA A O 1
ATOM 2585 N N . SER A 1 318 ? -81.067 1.860 81.827 1.00 38.62 318 SER A N 1
ATOM 2586 C CA . SER A 1 318 ? -82.139 0.888 81.540 1.00 38.62 318 SER A CA 1
ATOM 2587 C C . SER A 1 318 ? -81.848 0.063 80.283 1.00 38.62 318 SER A C 1
ATOM 2589 O O . SER A 1 318 ? -81.154 0.478 79.364 1.00 38.62 318 SER A O 1
ATOM 2591 N N . GLN A 1 319 ? -82.404 -1.140 80.332 1.00 42.16 319 GLN A N 1
ATOM 2592 C CA . GLN A 1 319 ? -82.514 -2.219 79.352 1.00 42.16 319 GLN A CA 1
ATOM 2593 C C . GLN A 1 319 ? -82.684 -1.796 77.874 1.00 42.16 319 GLN A C 1
ATOM 2595 O O . GLN A 1 319 ? -83.355 -0.813 77.591 1.00 42.16 319 GLN A O 1
ATOM 2600 N N . VAL A 1 320 ? -82.216 -2.602 76.913 1.00 40.41 320 VAL A N 1
ATOM 2601 C CA . VAL A 1 320 ? -82.978 -3.676 76.229 1.00 40.41 320 VAL A CA 1
ATOM 2602 C C . VAL A 1 320 ? -82.108 -4.328 75.133 1.00 40.41 320 VAL A C 1
ATOM 2604 O O . VAL A 1 320 ? -81.245 -3.713 74.518 1.00 40.41 320 VAL A O 1
ATOM 2607 N N . LYS A 1 321 ? -82.379 -5.624 74.992 1.00 38.31 321 LYS A N 1
ATOM 2608 C CA . LYS A 1 321 ? -81.946 -6.684 74.080 1.00 38.31 321 LYS A CA 1
ATOM 2609 C C . LYS A 1 321 ? -81.885 -6.407 72.564 1.00 38.31 321 LYS A C 1
ATOM 2611 O O . LYS A 1 321 ? -82.678 -5.652 72.022 1.00 38.31 321 LYS A O 1
ATOM 2616 N N . ASP A 1 322 ? -81.031 -7.233 71.950 1.00 36.16 322 ASP A N 1
ATOM 2617 C CA . ASP A 1 322 ? -81.209 -8.025 70.718 1.00 36.16 322 ASP A CA 1
ATOM 2618 C C . ASP A 1 322 ? -81.412 -7.340 69.353 1.00 36.16 322 ASP A C 1
ATOM 2620 O O . ASP A 1 322 ? -82.504 -6.964 68.957 1.00 36.16 322 ASP A O 1
ATOM 2624 N N . SER A 1 323 ? -80.289 -7.294 68.628 1.00 34.91 323 SER A N 1
ATOM 2625 C CA . SER A 1 323 ? -79.992 -8.027 67.383 1.00 34.91 323 SER A CA 1
ATOM 2626 C C . SER A 1 323 ? -80.874 -7.893 66.117 1.00 34.91 323 SER A C 1
ATOM 2628 O O . SER A 1 323 ? -82.080 -8.098 66.118 1.00 34.91 323 SER A O 1
ATOM 2630 N N . VAL A 1 324 ? -80.135 -7.722 65.003 1.00 34.50 324 VAL A N 1
ATOM 2631 C CA . VAL A 1 324 ? -80.256 -8.368 63.670 1.00 34.50 324 VAL A CA 1
ATOM 2632 C C . VAL A 1 324 ? -80.427 -7.391 62.479 1.00 34.50 324 VAL A C 1
ATOM 2634 O O . VAL A 1 324 ? -81.496 -6.852 62.237 1.00 34.50 324 VAL A O 1
ATOM 2637 N N . THR A 1 325 ? -79.325 -7.277 61.717 1.00 30.08 325 THR A N 1
ATOM 2638 C CA . THR A 1 325 ? -79.202 -7.317 60.236 1.00 30.08 325 THR A CA 1
ATOM 2639 C C . THR A 1 325 ? -79.599 -6.125 59.343 1.00 30.08 325 THR A C 1
ATOM 2641 O O . THR A 1 325 ? -80.753 -5.745 59.222 1.00 30.08 325 THR A O 1
ATOM 2644 N N . GLU A 1 326 ? -78.544 -5.665 58.654 1.00 36.28 326 GLU A N 1
ATOM 2645 C CA . GLU A 1 326 ? -78.364 -5.144 57.284 1.00 36.28 326 GLU A CA 1
ATOM 2646 C C . GLU A 1 326 ? -79.218 -4.017 56.664 1.00 36.28 326 GLU A C 1
ATOM 2648 O O . GLU A 1 326 ? -80.442 -4.031 56.598 1.00 36.28 326 GLU A O 1
ATOM 2653 N N . THR A 1 327 ? -78.441 -3.181 55.959 1.00 30.00 327 THR A N 1
ATOM 2654 C CA . THR A 1 327 ? -78.707 -2.445 54.706 1.00 30.00 327 THR A CA 1
ATOM 2655 C C . THR A 1 327 ? -79.493 -1.128 54.727 1.00 30.00 327 THR A C 1
ATOM 2657 O O . THR A 1 327 ? -80.698 -1.078 54.912 1.00 30.00 327 THR A O 1
ATOM 2660 N N . GLU A 1 328 ? -78.737 -0.075 54.389 1.00 32.78 328 GLU A N 1
ATOM 2661 C CA . GLU A 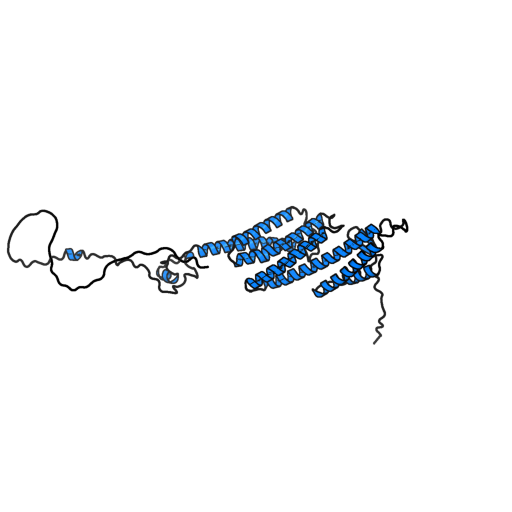1 328 ? -79.001 0.881 53.304 1.00 32.78 328 GLU A CA 1
ATOM 2662 C C . GLU A 1 328 ? -80.305 1.718 53.284 1.00 32.78 328 GLU A C 1
ATOM 2664 O O . GLU A 1 328 ? -81.368 1.272 52.870 1.00 32.78 328 GLU A O 1
ATOM 2669 N N . SER A 1 329 ? -80.104 3.030 53.495 1.00 33.44 329 SER A N 1
ATOM 2670 C CA . SER A 1 329 ? -80.317 4.085 52.480 1.00 33.44 329 SER A CA 1
ATOM 2671 C C . SER A 1 329 ? -81.424 5.151 52.677 1.00 33.44 329 SER A C 1
ATOM 2673 O O . SER A 1 329 ? -82.549 4.894 53.085 1.00 33.44 329 SER A O 1
ATOM 2675 N N . ILE A 1 330 ? -81.049 6.338 52.163 1.00 32.19 330 ILE A N 1
ATOM 2676 C CA . ILE A 1 330 ? -81.794 7.462 51.544 1.00 32.19 330 ILE A CA 1
ATOM 2677 C C . ILE A 1 330 ? -82.369 8.616 52.404 1.00 32.19 330 ILE A C 1
ATOM 2679 O O . ILE A 1 330 ? -83.268 8.438 53.218 1.00 32.19 330 ILE A O 1
ATOM 2683 N N . SER A 1 331 ? -81.973 9.830 51.968 1.00 29.59 331 SER A N 1
ATOM 2684 C CA . SER A 1 331 ? -82.781 11.062 51.746 1.00 29.59 331 SER A CA 1
ATOM 2685 C C . SER A 1 331 ? -82.472 12.221 52.704 1.00 29.59 331 SER A C 1
ATOM 2687 O O .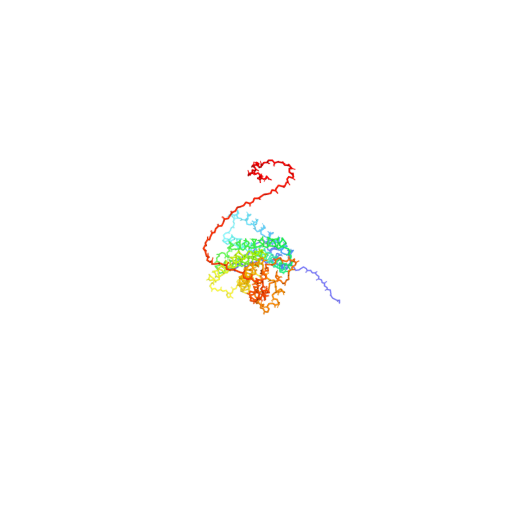 SER A 1 331 ? -82.328 11.989 53.891 1.00 29.59 331 SER A O 1
ATOM 2689 N N . GLN A 1 332 ? -82.411 13.507 52.335 1.00 32.38 332 GLN A N 1
ATOM 2690 C CA . GLN A 1 332 ? -82.555 14.283 51.089 1.00 32.38 332 GLN A CA 1
ATOM 2691 C C . GLN A 1 332 ? -82.180 15.761 51.430 1.00 32.38 332 GLN A C 1
ATOM 2693 O O . GLN A 1 332 ? -82.392 16.171 52.564 1.00 32.38 332 GLN A O 1
ATOM 2698 N N . THR A 1 333 ? -81.622 16.500 50.450 1.00 29.62 333 THR A N 1
ATOM 2699 C CA . THR A 1 333 ? -81.722 17.956 50.068 1.00 29.62 333 THR A CA 1
ATOM 2700 C C . THR A 1 333 ? -82.269 19.043 51.034 1.00 29.62 333 THR A C 1
ATOM 2702 O O . THR A 1 333 ? -83.131 18.708 51.839 1.00 29.62 333 THR A O 1
ATOM 2705 N N . PRO A 1 334 ? -81.924 20.368 50.903 1.00 40.12 334 PRO A N 1
ATOM 2706 C CA . PRO A 1 334 ? -81.966 21.182 49.648 1.00 40.12 334 PRO A CA 1
ATOM 2707 C C . PRO A 1 334 ? -80.867 22.285 49.432 1.00 40.12 334 PRO A C 1
ATOM 2709 O O . PRO A 1 334 ? -80.152 22.635 50.361 1.00 40.12 334 PRO A O 1
ATOM 2712 N N . ILE A 1 335 ? -80.525 22.630 48.166 1.00 35.59 335 ILE A N 1
ATOM 2713 C CA . ILE A 1 335 ? -80.817 23.863 47.345 1.00 35.59 335 ILE A CA 1
ATOM 2714 C C . ILE A 1 335 ? -80.135 25.154 47.882 1.00 35.59 335 ILE A C 1
ATOM 2716 O O . ILE A 1 335 ? -80.377 25.512 49.024 1.00 35.59 335 ILE A O 1
ATOM 2720 N N . SER A 1 336 ? -79.264 25.874 47.139 1.00 30.12 336 SER A N 1
ATOM 2721 C CA . SER A 1 336 ? -79.650 26.861 46.092 1.00 30.12 336 SER A CA 1
ATOM 2722 C C . SER A 1 336 ? -78.552 27.342 45.098 1.00 30.12 336 SER A C 1
ATOM 2724 O O . SER A 1 336 ? -77.441 27.643 45.524 1.00 30.12 336 SER A O 1
ATOM 2726 N N . ASN A 1 337 ? -78.965 27.429 43.810 1.00 30.95 337 ASN A N 1
ATOM 2727 C CA . ASN A 1 337 ? -78.664 28.294 42.621 1.00 30.95 337 ASN A CA 1
ATOM 2728 C C . ASN A 1 337 ? -77.547 29.371 42.669 1.00 30.95 337 ASN A C 1
ATOM 2730 O O . ASN A 1 337 ? -77.279 29.914 43.729 1.00 30.95 337 ASN A O 1
ATOM 2734 N N . GLU A 1 338 ? -76.872 29.773 41.571 1.00 29.84 338 GLU A N 1
ATOM 2735 C CA . GLU A 1 338 ? -77.285 30.100 40.170 1.00 29.84 338 GLU A CA 1
ATOM 2736 C C . GLU A 1 338 ? -76.216 29.644 39.122 1.00 29.84 338 GLU A C 1
ATOM 2738 O O . GLU A 1 338 ? -75.025 29.689 39.418 1.00 29.84 338 GLU A O 1
ATOM 2743 N N . GLN A 1 339 ? -76.550 28.954 38.008 1.00 33.66 339 GLN A N 1
ATOM 2744 C CA . GLN A 1 339 ? -76.898 29.413 36.624 1.00 33.66 339 GLN A CA 1
ATOM 2745 C C . GLN A 1 339 ? -75.830 30.298 35.927 1.00 33.66 339 GLN A C 1
ATOM 2747 O O . GLN A 1 339 ? -75.403 31.281 36.506 1.00 33.66 339 GLN A O 1
ATOM 2752 N N . THR A 1 340 ? -75.332 30.072 34.695 1.00 29.19 340 THR A N 1
ATOM 2753 C CA . THR A 1 340 ? -75.931 29.698 33.376 1.00 29.19 340 THR A CA 1
ATOM 2754 C C . THR A 1 340 ? -74.790 29.300 32.389 1.00 29.19 340 THR A C 1
ATOM 2756 O O . THR A 1 340 ? -73.715 29.885 32.454 1.00 29.19 340 THR A O 1
ATOM 2759 N N . GLU A 1 341 ? -74.834 28.161 31.675 1.00 30.52 341 GLU A N 1
ATOM 2760 C CA . GLU A 1 341 ? -75.306 27.870 30.285 1.00 30.52 341 GLU A CA 1
ATOM 2761 C C . GLU A 1 341 ? -74.176 27.632 29.245 1.00 30.52 341 GLU A C 1
ATOM 2763 O O . GLU A 1 341 ? -73.233 28.410 29.147 1.00 30.52 341 GLU A O 1
ATOM 2768 N N . GLY A 1 342 ? -74.301 26.560 28.434 1.00 28.38 342 GLY A N 1
ATOM 2769 C CA . GLY A 1 342 ? -73.504 26.326 27.211 1.00 28.38 342 GLY A CA 1
ATOM 2770 C C . GLY A 1 342 ? -73.249 24.851 26.821 1.00 28.38 342 GLY A C 1
ATOM 2771 O O . GLY A 1 342 ? -72.400 24.190 27.403 1.00 28.38 342 GLY A O 1
ATOM 2772 N N . GLU A 1 343 ? -73.967 24.370 25.802 1.00 35.22 343 GLU A N 1
ATOM 2773 C CA . GLU A 1 343 ? -74.075 23.017 25.203 1.00 35.22 343 GLU A CA 1
ATOM 2774 C C . GLU A 1 343 ? -72.805 22.304 24.624 1.00 35.22 343 GLU A C 1
ATOM 2776 O O . GLU A 1 343 ? -71.726 22.893 24.539 1.00 35.22 343 GLU A O 1
ATOM 2781 N N . PRO A 1 344 ? -72.910 21.014 24.189 1.00 38.91 344 PRO A N 1
ATOM 2782 C CA . PRO A 1 344 ? -71.777 20.099 23.999 1.00 38.91 344 PRO A CA 1
ATOM 2783 C C . PRO A 1 344 ? -71.238 19.898 22.557 1.00 38.91 344 PRO A C 1
ATOM 2785 O O . PRO A 1 344 ? -71.934 19.988 21.553 1.00 38.91 344 PRO A O 1
ATOM 2788 N N . LYS A 1 345 ? -69.952 19.504 22.518 1.00 43.16 345 LYS A N 1
ATOM 2789 C CA . LYS A 1 345 ? -69.179 18.672 21.556 1.00 43.16 345 LYS A CA 1
ATOM 2790 C C . LYS A 1 345 ? -69.646 18.545 20.086 1.00 43.16 345 LYS A C 1
ATOM 2792 O O . LYS A 1 345 ? -70.618 17.860 19.778 1.00 43.16 345 LYS A O 1
ATOM 2797 N N . LYS A 1 346 ? -68.750 18.923 19.155 1.00 32.91 346 LYS A N 1
ATOM 2798 C CA . LYS A 1 346 ? -68.647 18.327 17.803 1.00 32.91 346 LYS A CA 1
ATOM 2799 C C . LYS A 1 346 ? -67.234 17.813 17.490 1.00 32.91 346 LYS A C 1
ATOM 2801 O O . LYS A 1 346 ? -66.235 18.459 17.781 1.00 32.91 346 LYS A O 1
ATOM 2806 N N . LYS A 1 347 ? -67.202 16.623 16.875 1.00 48.97 347 LYS A N 1
ATOM 2807 C CA . LYS A 1 347 ? -66.057 15.919 16.267 1.00 48.97 347 LYS A CA 1
ATOM 2808 C C . LYS A 1 347 ? -65.474 16.695 15.073 1.00 48.97 347 LYS A C 1
ATOM 2810 O O . LYS A 1 347 ? -66.260 17.280 14.332 1.00 48.97 347 LYS A O 1
ATOM 2815 N N . ARG A 1 348 ? -64.154 16.568 14.840 1.00 38.25 348 ARG A N 1
ATOM 2816 C CA . ARG A 1 348 ? -63.384 16.598 13.557 1.00 38.25 348 ARG A CA 1
ATOM 2817 C C . ARG A 1 348 ? -61.901 16.862 13.891 1.00 38.25 348 ARG A C 1
ATOM 2819 O O . ARG A 1 348 ? -61.645 17.627 14.801 1.00 38.25 348 ARG A O 1
ATOM 2826 N N . GLY A 1 349 ? -60.874 16.300 13.259 1.00 35.59 349 GLY A N 1
ATOM 2827 C CA . GLY A 1 349 ? -60.755 15.390 12.128 1.00 35.59 349 GLY A CA 1
ATOM 2828 C C . GLY A 1 349 ? -59.309 14.867 12.064 1.00 35.59 349 GLY A C 1
ATOM 2829 O O . GLY A 1 349 ? -58.380 15.514 12.539 1.00 35.59 349 GLY A O 1
ATOM 2830 N N . PHE A 1 350 ? -59.158 13.665 11.519 1.00 43.47 350 PHE A N 1
ATOM 2831 C CA . PHE A 1 350 ? -57.892 13.047 11.128 1.00 43.47 350 PHE A CA 1
ATOM 2832 C C . PHE A 1 350 ? -57.577 13.499 9.690 1.00 43.47 350 PHE A C 1
ATOM 2834 O O . PHE A 1 350 ? -58.515 13.596 8.900 1.00 43.47 350 PHE A O 1
ATOM 2841 N N . LEU A 1 351 ? -56.287 13.675 9.367 1.00 42.81 351 LEU A N 1
ATOM 2842 C CA . LEU A 1 351 ? -55.667 13.950 8.049 1.00 42.81 351 LEU A CA 1
ATOM 2843 C C . LEU A 1 351 ? -55.306 15.412 7.737 1.00 42.81 351 LEU A C 1
ATOM 2845 O O . LEU A 1 351 ? -56.167 16.259 7.521 1.00 42.81 351 LEU A O 1
ATOM 2849 N N . GLY A 1 352 ? -53.999 15.635 7.558 1.00 32.56 352 GLY A N 1
ATOM 2850 C CA . GLY A 1 352 ? -53.468 16.721 6.739 1.00 32.56 352 GLY A CA 1
ATOM 2851 C C . GLY A 1 352 ? -52.080 17.185 7.166 1.00 32.56 352 GLY A C 1
ATOM 2852 O O . GLY A 1 352 ? -52.003 18.074 7.998 1.00 32.56 352 GLY A O 1
ATOM 2853 N N . LEU A 1 353 ? -51.016 16.597 6.597 1.00 40.47 353 LEU A N 1
ATOM 2854 C CA . LEU A 1 353 ? -49.802 17.297 6.124 1.00 40.47 353 LEU A CA 1
ATOM 2855 C C . LEU A 1 353 ? -48.737 16.292 5.642 1.00 40.47 353 LEU A C 1
ATOM 2857 O O . LEU A 1 353 ? -47.728 16.045 6.294 1.00 40.47 353 LEU A O 1
ATOM 2861 N N . PHE A 1 354 ? -48.962 15.740 4.446 1.00 42.03 354 PHE A N 1
ATOM 2862 C CA . PHE A 1 354 ? -47.861 15.547 3.503 1.00 42.03 354 PHE A CA 1
ATOM 2863 C C . PHE A 1 354 ? -47.512 16.943 2.973 1.00 42.03 354 PHE A C 1
ATOM 2865 O O . PHE A 1 354 ? -48.277 17.527 2.206 1.00 42.03 354 PHE A O 1
ATOM 2872 N N . GLY A 1 355 ? -46.410 17.498 3.471 1.00 39.66 355 GLY A N 1
ATOM 2873 C CA . GLY A 1 355 ? -45.782 18.706 2.949 1.00 39.66 355 GLY A CA 1
ATOM 2874 C C . GLY A 1 355 ? -44.733 18.321 1.912 1.00 39.66 355 GLY A C 1
ATOM 2875 O O . GLY A 1 355 ? -43.944 17.409 2.150 1.00 39.66 355 GLY A O 1
ATOM 2876 N N . ARG A 1 356 ? -44.813 18.991 0.763 1.00 38.34 356 ARG A N 1
ATOM 2877 C CA . ARG A 1 356 ? -43.810 19.016 -0.306 1.00 38.34 356 ARG A CA 1
ATOM 2878 C C . ARG A 1 356 ? -42.432 19.431 0.190 1.00 38.34 356 ARG A C 1
ATOM 2880 O O . ARG A 1 356 ? -42.387 20.286 1.102 1.00 38.34 356 ARG A O 1
#

Foldseek 3Di:
DDDDDDDDDDDPQDQWDDDPPDIAGNPDPLLSVLQCQLVVQDDPDLVSLVVSLVSLVVSLVVLVVVCVVPVPPPDDDPPCPCPVVNSLSSNLVSLLSNLVSLLVSLLVVLVVLLVVLVPDPDDLVVLVVSLVVLVVSLVSNLVSLVVNCPGPPNVVDPLNNLLSVLLNLLSVLCSQLVRVLVSCVVVVNLVVSLVSLVVSLVVLVVSVVVRPDPPDRPDDVSRDDPVSSVVSNVSSVVSNVVSVVVNVVVCLLVVPPPDLQHAAPVRCVVVVDDDPSRPHPVRHDPPDDRDHDDPDDPDDDPPVVVVDDDPPPDDDDDDDDDDDDDDDDDDDDDDDDDDDDDDDDDDDDDDDDPDD

Secondary structure (DSSP, 8-state):
---------------EEEETTEEEE---HHHHHHHHHHHT---SSHHHHHHHHHHHHHHHHHHHHHHHHHTT---S-TT-TTHHHHHHHHHHHHHHHHHHHHHHHHHHHHHHHHHHHHH----HHHHHHHHHHHHHHHHHHHHHHHHHHTSTTTTT-HHHHHHHHHHHHHHHHHHIIIIIHHHHHHTT-HHHHHHHHHHHHHHHHHHHHH-S--SS--S-TTT--HHHHHHHHHHHHHHHHHHHHHHHHHHHHHS----TTPPPHHHHHTTT---GGG--GGGSS-SS---PPPPPPP----GGGGG-------------------------------------------------

Nearest PDB structures (foldseek):
  5mjz-assembly2_B  TM=5.901E-01  e=3.175E-02  Homo sapiens
  5crv-assembly1_A  TM=5.068E-01  e=9.270E-02  Homo sapiens
  5crv-assembly2_B  TM=4.899E-01  e=1.014E-01  Homo sapiens

pLDDT: mean 77.68, std 20.88, range [26.5, 98.12]

Sequence (356 aa):
MKKITTSTEDQKATTNINWRSFNAKIIDAEVAQFLEQGLSIHPTQITQYTQRLSKLEKALDRHEFFIANHDDQDDIDEMVENSSENNQIILAYIKYNILLTSISRERDLFTHLWNQWLKLNTSLPSKLTKYKEMERIVKNLTKYLSDIMELPGVYSDDELLSQLDLCKLYFQLFLNTGCLSVLYQSKGRYMEALALYVDAYRRLENKLSEIESLDEILLPANLLSLNSVRSLQKRIENGGNSVITLAEYEKRNHGGSLGKYDLTVIEKLDSKKILPTDIQLKNLFPLKPKMLPIPSKPTLFDLAFNYITYDKQEPSASQVKDSVTETESISQTPISNEQTEGEPKKKRGFLGLFGR

InterPro domains:
  IPR026258 Signal recognition particle subunit SRP68 [PF16969] (7-308)
  IPR026258 Signal recognition particle subunit SRP68 [PTHR12860] (8-354)

Radius of gyration: 44.7 Å; Cα contacts (8 Å, |Δi|>4): 243; chains: 1; bounding box: 131×51×135 Å